Protein AF-D1PF11-F1 (afdb_monomer)

pLDDT: mean 84.19, std 14.22, range [31.55, 96.44]

Sequence (201 aa):
MVGILFDSIYTSEKYKVLTDMAFFLLYNFRGSFLYKILVSVAPLNTKVPAVDRGCTDFTTRLKIFLFSSNGTPTLIRIDLPHKGVPYIHYNVETFVSSGEENHRKIDCEIIDDKDIFTSLLEQVVNECPNLIQWKDSFAEDDKKVLKDMHIFLFLNELSLDYYQEQEDKKHLQLFSEFMGKTYTDIVDAITEGYFYLIGQK

Nearest PDB structures (foldseek):
  1wlg-assembly1_A  TM=3.353E-01  e=3.275E-01  Salmonella enterica subsp. enterica serovar Typhimurium
  3a69-assembly1_A-1  TM=3.243E-01  e=2.583E-01  Salmonella enterica subsp. enterica serovar Typhimurium
  4d7q-assembly1_A  TM=3.087E-01  e=3.476E-01  Legionella pneumophila subsp. pneumophila str. Philadelphia 1
  6jjt-assembly1_D  TM=6.023E-01  e=3.967E+00  Penicillium herquei

Radius of gyration: 19.87 Å; Cα contacts (8 Å, |Δi|>4): 272; chains: 1; bounding box: 47×32×62 Å

Organism: NCBI:txid537011

Solvent-accessible surface area (backbone atoms only — not comparable to full-atom values): 11590 Å² total; per-residue (Å²): 144,82,80,83,68,73,89,73,63,91,75,50,60,55,54,48,54,54,49,52,48,53,50,52,45,57,71,78,40,55,80,38,48,81,71,39,34,37,30,45,66,65,70,54,49,78,90,47,59,44,67,71,30,52,80,91,30,39,33,56,44,40,35,42,34,26,27,36,62,87,62,50,49,33,39,39,38,37,30,40,40,19,48,95,40,84,42,42,29,40,40,44,35,42,90,88,46,81,55,75,92,34,52,44,80,55,94,55,74,86,67,96,57,84,64,66,53,48,76,59,48,55,53,48,42,74,77,40,57,88,42,56,42,84,41,72,79,52,74,68,53,52,53,48,52,44,48,52,49,50,50,53,52,48,44,52,53,46,51,50,37,61,76,67,66,54,83,74,58,61,63,50,51,54,49,16,61,76,69,74,46,91,56,95,48,68,68,61,47,45,51,50,53,51,47,58,66,59,72,73,113

Structure (mmCIF, N/CA/C/O backbone):
data_AF-D1PF11-F1
#
_entry.id   AF-D1PF11-F1
#
loop_
_atom_site.group_PDB
_atom_site.id
_atom_site.type_symbol
_atom_site.label_atom_id
_atom_site.label_alt_id
_atom_site.label_comp_id
_atom_site.label_asym_id
_atom_site.label_entity_id
_atom_site.label_seq_id
_atom_site.pdbx_PDB_ins_code
_atom_site.Cartn_x
_atom_site.Cartn_y
_atom_site.Cartn_z
_atom_site.occupancy
_atom_site.B_iso_or_equiv
_atom_site.auth_seq_id
_atom_site.auth_comp_id
_atom_site.auth_asym_id
_atom_site.auth_atom_id
_atom_site.pdbx_PDB_model_num
ATOM 1 N N . MET A 1 1 ? -15.060 -8.813 -25.871 1.00 36.34 1 MET A N 1
ATOM 2 C CA . MET A 1 1 ? -13.928 -7.956 -26.285 1.00 36.34 1 MET A CA 1
ATOM 3 C C . MET A 1 1 ? -12.607 -8.580 -25.812 1.00 36.34 1 MET A C 1
ATOM 5 O O . MET A 1 1 ? -11.878 -7.976 -25.050 1.00 36.34 1 MET A O 1
ATOM 9 N N . VAL A 1 2 ? -12.339 -9.834 -26.206 1.00 35.25 2 VAL A N 1
ATOM 10 C CA . VAL A 1 2 ? -11.170 -10.632 -25.751 1.00 35.25 2 VAL A CA 1
ATOM 11 C C . VAL A 1 2 ? -10.343 -11.133 -26.953 1.00 35.25 2 VAL A C 1
ATOM 13 O O . VAL A 1 2 ? -9.278 -11.702 -26.788 1.00 35.25 2 VAL A O 1
ATOM 16 N N . GLY A 1 3 ? -10.798 -10.886 -28.188 1.00 31.55 3 GLY A N 1
ATOM 17 C CA . GLY A 1 3 ? -10.248 -11.518 -29.394 1.00 31.55 3 GLY A CA 1
ATOM 18 C C . GLY A 1 3 ? -9.395 -10.639 -30.312 1.00 31.55 3 GLY A C 1
ATOM 19 O O . GLY A 1 3 ? -9.007 -11.126 -31.359 1.00 31.55 3 GLY A O 1
ATOM 20 N N . ILE A 1 4 ? -9.118 -9.371 -29.978 1.00 36.75 4 ILE A N 1
ATOM 21 C CA . ILE A 1 4 ? -8.361 -8.459 -30.876 1.00 36.75 4 ILE A CA 1
ATOM 22 C C . ILE A 1 4 ? -6.927 -8.208 -30.385 1.00 36.75 4 ILE A C 1
ATOM 24 O O . ILE A 1 4 ? -6.107 -7.651 -31.103 1.00 36.75 4 ILE A O 1
ATOM 28 N N . LEU A 1 5 ? -6.576 -8.669 -29.185 1.00 37.69 5 LEU A N 1
ATOM 29 C CA . LEU A 1 5 ? -5.228 -8.465 -28.662 1.00 37.69 5 LEU A CA 1
ATOM 30 C C . LEU A 1 5 ? -4.221 -9.503 -29.172 1.00 37.69 5 LEU A C 1
ATOM 32 O O . LEU A 1 5 ? -3.051 -9.171 -29.198 1.00 37.69 5 LEU A O 1
ATOM 36 N N . PHE A 1 6 ? -4.634 -10.698 -29.618 1.00 39.06 6 PHE A N 1
ATOM 37 C CA . PHE A 1 6 ? -3.758 -11.881 -29.697 1.00 39.06 6 PHE A CA 1
ATOM 38 C C . PHE A 1 6 ? -2.797 -12.011 -30.893 1.00 39.06 6 PHE A C 1
ATOM 40 O O . PHE A 1 6 ? -1.908 -12.856 -30.828 1.00 39.06 6 PHE A O 1
ATOM 47 N N . ASP A 1 7 ? -2.861 -11.150 -31.912 1.00 37.34 7 ASP A N 1
ATOM 48 C CA . ASP A 1 7 ? -2.060 -11.344 -33.139 1.00 37.34 7 ASP A CA 1
ATOM 49 C C . ASP A 1 7 ? -0.731 -10.561 -33.195 1.00 37.34 7 ASP A C 1
ATOM 51 O O . ASP A 1 7 ? 0.023 -10.695 -34.158 1.00 37.34 7 ASP A O 1
ATOM 55 N N . SER A 1 8 ? -0.364 -9.806 -32.149 1.00 38.34 8 SER A N 1
ATOM 56 C CA . SER A 1 8 ? 0.970 -9.171 -32.044 1.00 38.34 8 SER A CA 1
ATOM 57 C C . SER A 1 8 ? 1.703 -9.440 -30.719 1.00 38.34 8 SER A C 1
ATOM 59 O O . SER A 1 8 ? 2.652 -8.734 -30.383 1.00 38.34 8 SER A O 1
ATOM 61 N N . ILE A 1 9 ? 1.250 -10.424 -29.932 1.00 44.44 9 ILE A N 1
ATOM 62 C CA . ILE A 1 9 ? 1.523 -10.506 -28.481 1.00 44.44 9 ILE A CA 1
ATOM 63 C C . ILE A 1 9 ? 2.915 -11.020 -28.087 1.00 44.44 9 ILE A C 1
ATOM 65 O O . ILE A 1 9 ? 3.348 -10.797 -26.960 1.00 44.44 9 ILE A O 1
ATOM 69 N N . TYR A 1 10 ? 3.676 -11.659 -28.970 1.00 44.03 10 TYR A N 1
ATOM 70 C CA . TYR A 1 10 ? 4.879 -12.377 -28.526 1.00 44.03 10 TYR A CA 1
ATOM 71 C C . TYR A 1 10 ? 6.186 -11.567 -28.447 1.00 44.03 10 TYR A C 1
ATOM 73 O O . TYR A 1 10 ? 7.215 -12.156 -28.129 1.00 44.03 10 TYR A O 1
ATOM 81 N N . THR A 1 11 ? 6.201 -10.253 -28.707 1.00 52.91 11 THR A N 1
ATOM 82 C CA . THR A 1 11 ? 7.479 -9.569 -29.017 1.00 52.91 11 THR A CA 1
ATOM 83 C C . THR A 1 11 ? 7.848 -8.328 -28.205 1.00 52.91 11 THR A C 1
ATOM 85 O O . THR A 1 11 ? 8.928 -7.793 -28.442 1.00 52.91 11 THR A O 1
ATOM 88 N N . SER A 1 12 ? 7.046 -7.856 -27.240 1.00 74.19 12 SER A N 1
ATOM 89 C CA . SER A 1 12 ? 7.485 -6.741 -26.379 1.00 74.19 12 SER A CA 1
ATOM 90 C C . SER A 1 12 ? 7.753 -7.204 -24.950 1.00 74.19 12 SER A C 1
ATOM 92 O O . SER A 1 12 ? 6.886 -7.766 -24.287 1.00 74.19 12 SER A O 1
ATOM 94 N N . GLU A 1 13 ? 8.954 -6.927 -24.451 1.00 78.62 13 GLU A N 1
ATOM 95 C CA . GLU A 1 13 ? 9.349 -7.199 -23.063 1.00 78.62 13 GLU A CA 1
ATOM 96 C C . GLU A 1 13 ? 8.413 -6.504 -22.053 1.00 78.62 13 GLU A C 1
ATOM 98 O O . GLU A 1 13 ? 8.129 -7.038 -20.982 1.00 78.62 13 GLU A O 1
ATOM 103 N N . LYS A 1 14 ? 7.802 -5.375 -22.446 1.00 78.19 14 LYS A N 1
ATOM 104 C CA . LYS A 1 14 ? 6.730 -4.715 -21.684 1.00 78.19 14 LYS A CA 1
ATOM 105 C C . LYS A 1 14 ? 5.538 -5.642 -21.435 1.00 78.19 14 LYS A C 1
ATOM 107 O O . LYS A 1 14 ? 5.010 -5.676 -20.329 1.00 78.19 14 LYS A O 1
ATOM 112 N N . TYR A 1 15 ? 5.125 -6.421 -22.437 1.00 78.81 15 TYR A N 1
ATOM 113 C CA . TYR A 1 15 ? 4.023 -7.372 -22.289 1.00 78.81 15 TYR A CA 1
ATOM 114 C C . TYR A 1 15 ? 4.366 -8.502 -21.311 1.00 78.81 15 TYR A C 1
ATOM 116 O O . TYR A 1 15 ? 3.506 -8.900 -20.526 1.00 78.81 15 TYR A O 1
ATOM 124 N N . LYS A 1 16 ? 5.618 -8.986 -21.304 1.00 83.31 16 LYS A N 1
ATOM 125 C CA . LYS A 1 16 ? 6.074 -9.981 -20.318 1.00 83.31 16 LYS A CA 1
ATOM 126 C C . LYS A 1 16 ? 5.978 -9.432 -18.898 1.00 83.31 16 LYS A C 1
ATOM 128 O O . LYS A 1 16 ? 5.414 -10.101 -18.039 1.00 83.31 16 LYS A O 1
ATOM 133 N N . VAL A 1 17 ? 6.429 -8.195 -18.680 1.00 84.00 17 VAL A N 1
ATOM 134 C CA . VAL A 1 17 ? 6.327 -7.517 -17.377 1.00 84.00 17 VAL A CA 1
ATOM 135 C C . VAL A 1 17 ? 4.872 -7.368 -16.930 1.00 84.00 17 VAL A C 1
ATOM 137 O O . VAL A 1 17 ? 4.540 -7.695 -15.792 1.00 84.00 17 VAL A O 1
ATOM 140 N N . LEU A 1 18 ? 3.983 -6.926 -17.824 1.00 81.75 18 LEU A N 1
ATOM 141 C CA . LEU A 1 18 ? 2.556 -6.788 -17.517 1.00 81.75 18 LEU A CA 1
ATOM 142 C C . LEU A 1 18 ? 1.893 -8.140 -17.218 1.00 81.75 18 LEU A C 1
ATOM 144 O O . LEU A 1 18 ? 1.090 -8.241 -16.292 1.00 81.75 18 LEU A O 1
ATOM 148 N N . THR A 1 19 ? 2.242 -9.178 -17.977 1.00 84.25 19 THR A N 1
ATOM 149 C CA . THR A 1 19 ? 1.696 -10.530 -17.812 1.00 84.25 19 THR A CA 1
ATOM 150 C C . THR A 1 19 ? 2.165 -11.164 -16.507 1.00 84.25 19 THR A C 1
ATOM 152 O O . THR A 1 19 ? 1.333 -11.677 -15.759 1.00 84.25 19 THR A O 1
ATOM 155 N N . ASP A 1 20 ? 3.464 -11.095 -16.194 1.00 88.56 20 ASP A N 1
ATOM 156 C CA . ASP A 1 20 ? 3.990 -11.601 -14.921 1.00 88.56 20 ASP A CA 1
ATOM 157 C C . ASP A 1 20 ? 3.342 -10.862 -13.747 1.00 88.56 20 ASP A C 1
ATOM 159 O O . ASP A 1 20 ? 2.875 -11.506 -12.813 1.00 88.56 20 ASP A O 1
ATOM 163 N N . MET A 1 21 ? 3.161 -9.538 -13.855 1.00 85.19 21 MET A N 1
ATOM 164 C CA . MET A 1 21 ? 2.492 -8.750 -12.818 1.00 85.19 21 MET A CA 1
ATOM 165 C C . MET A 1 21 ? 1.039 -9.173 -12.622 1.00 85.19 21 MET A C 1
ATOM 167 O O . MET A 1 21 ? 0.600 -9.353 -11.486 1.00 85.19 21 MET A O 1
ATOM 171 N N . ALA A 1 22 ? 0.290 -9.353 -13.711 1.00 84.69 22 ALA A N 1
ATOM 172 C CA . ALA A 1 22 ? -1.090 -9.810 -13.638 1.00 84.69 22 ALA A CA 1
ATOM 173 C C . ALA A 1 22 ? -1.181 -11.182 -12.954 1.00 84.69 22 ALA A C 1
ATOM 175 O O . ALA A 1 22 ? -1.974 -11.351 -12.029 1.00 84.69 22 ALA A O 1
ATOM 176 N N . PHE A 1 23 ? -0.337 -12.145 -13.339 1.00 88.00 23 PHE A N 1
ATOM 177 C CA . PHE A 1 23 ? -0.308 -13.464 -12.701 1.00 88.00 23 PHE A CA 1
ATOM 178 C C . PHE A 1 23 ? 0.158 -13.409 -11.249 1.00 88.00 23 PHE A C 1
ATOM 180 O O . PHE A 1 23 ? -0.421 -14.086 -10.403 1.00 88.00 23 PHE A O 1
ATOM 187 N N . PHE A 1 24 ? 1.162 -12.595 -10.937 1.00 87.94 24 PHE A N 1
ATOM 188 C CA . PHE A 1 24 ? 1.656 -12.403 -9.581 1.00 87.94 24 PHE A CA 1
ATOM 189 C C . PHE A 1 24 ? 0.554 -11.873 -8.658 1.00 87.94 24 PHE A C 1
ATOM 191 O O . PHE A 1 24 ? 0.315 -12.455 -7.596 1.00 87.94 24 PHE A O 1
ATOM 198 N N . LEU A 1 25 ? -0.157 -10.825 -9.083 1.00 87.81 25 LEU A N 1
ATOM 199 C CA . LEU A 1 25 ? -1.271 -10.245 -8.333 1.00 87.81 25 LEU A CA 1
ATOM 200 C C . LEU A 1 25 ? -2.441 -11.230 -8.209 1.00 87.81 25 LEU A C 1
ATOM 202 O O . LEU A 1 25 ? -2.983 -11.404 -7.120 1.00 87.81 25 LEU A O 1
ATOM 206 N N . LEU A 1 26 ? -2.801 -11.927 -9.290 1.00 88.62 26 LEU A N 1
ATOM 207 C CA . LEU A 1 26 ? -3.885 -12.914 -9.277 1.00 88.62 26 LEU A CA 1
ATOM 208 C C . LEU A 1 26 ? -3.568 -14.152 -8.433 1.00 88.62 26 LEU A C 1
ATOM 210 O O . LEU A 1 26 ? -4.483 -14.736 -7.862 1.00 88.62 26 LEU A O 1
ATOM 214 N N . TYR A 1 27 ? -2.312 -14.585 -8.361 1.00 89.50 27 TYR A N 1
ATOM 215 C CA . TYR A 1 27 ? -1.938 -15.775 -7.599 1.00 89.50 27 TYR A CA 1
ATOM 216 C C . TYR A 1 27 ? -1.795 -15.471 -6.104 1.00 89.50 27 TYR A C 1
ATOM 218 O O . TYR A 1 27 ? -2.294 -16.228 -5.276 1.00 89.50 27 TYR A O 1
ATOM 226 N N . ASN A 1 28 ? -1.154 -14.350 -5.756 1.00 87.44 28 ASN A N 1
ATOM 227 C CA . ASN A 1 28 ? -0.793 -14.045 -4.367 1.00 87.44 28 ASN A CA 1
ATOM 228 C C . ASN A 1 28 ? -1.793 -13.123 -3.659 1.00 87.44 28 ASN A C 1
ATOM 230 O O . ASN A 1 28 ? -1.929 -13.184 -2.441 1.00 87.44 28 ASN A O 1
ATOM 234 N N . PHE A 1 29 ? -2.513 -12.283 -4.406 1.00 89.25 29 PHE A N 1
ATOM 235 C CA . PHE A 1 29 ? -3.359 -11.216 -3.857 1.00 89.25 29 PHE A CA 1
ATOM 236 C C . PHE A 1 29 ? -4.806 -11.295 -4.356 1.00 89.25 29 PHE A C 1
ATOM 238 O O . PHE A 1 29 ? -5.558 -10.316 -4.344 1.00 89.25 29 PHE A O 1
ATOM 245 N N . ARG A 1 30 ? -5.254 -12.485 -4.769 1.00 88.56 30 ARG A N 1
ATOM 246 C CA . ARG A 1 30 ? -6.671 -12.714 -5.067 1.00 88.56 30 ARG A CA 1
ATOM 247 C C . ARG A 1 30 ? -7.522 -12.466 -3.824 1.00 88.56 30 ARG A C 1
ATOM 249 O O . ARG A 1 30 ? -7.235 -12.986 -2.752 1.00 88.56 30 ARG A O 1
ATOM 256 N N . GLY A 1 31 ? -8.604 -11.709 -3.996 1.00 88.25 31 GLY A N 1
ATOM 257 C CA . GLY A 1 31 ? -9.511 -11.357 -2.900 1.00 88.25 31 GLY A CA 1
ATOM 258 C C . GLY A 1 31 ? -8.977 -10.254 -1.984 1.00 88.25 31 GLY A C 1
ATOM 259 O O . GLY A 1 31 ? -9.564 -10.008 -0.939 1.0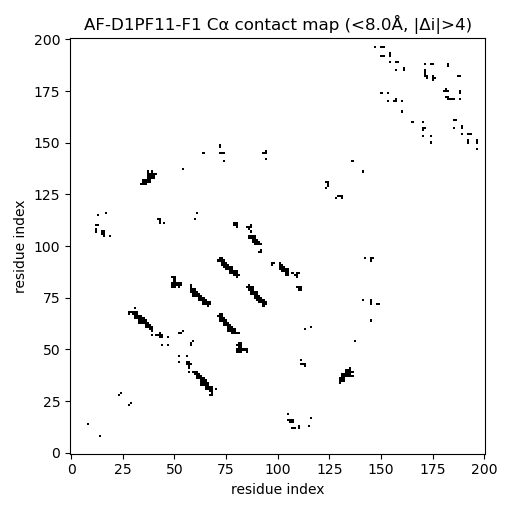0 88.25 31 GLY A O 1
ATOM 260 N N . SER A 1 32 ? -7.877 -9.599 -2.360 1.00 91.88 32 SER A N 1
ATOM 261 C CA . SER A 1 32 ? -7.389 -8.401 -1.677 1.00 91.88 32 SER A CA 1
ATOM 262 C C . SER A 1 32 ? -8.246 -7.174 -1.989 1.00 91.88 32 SER A C 1
ATOM 264 O O . SER A 1 32 ? -8.837 -7.075 -3.066 1.00 91.88 32 SER A O 1
ATOM 266 N N . PHE A 1 33 ? -8.272 -6.215 -1.064 1.00 90.94 33 PHE A N 1
ATOM 267 C CA . PHE A 1 33 ? -8.924 -4.922 -1.256 1.00 90.94 33 PHE A CA 1
ATOM 268 C C . PHE A 1 33 ? -7.886 -3.849 -1.571 1.00 90.94 33 PHE A C 1
ATOM 270 O O . PHE A 1 33 ? -6.974 -3.600 -0.783 1.00 90.94 33 PHE A O 1
ATOM 277 N N . LEU A 1 34 ? -8.022 -3.200 -2.725 1.00 90.69 34 LEU A N 1
ATOM 278 C CA . LEU A 1 34 ? -7.094 -2.166 -3.160 1.00 90.69 34 LEU A CA 1
ATOM 279 C C . LEU A 1 34 ? -7.337 -0.872 -2.371 1.00 90.69 34 LEU A C 1
ATOM 281 O O . LEU A 1 34 ? -8.433 -0.322 -2.396 1.00 90.69 34 LEU A O 1
ATOM 285 N N . TYR A 1 35 ? -6.307 -0.387 -1.679 1.00 90.81 35 TYR A N 1
ATOM 286 C CA . TYR A 1 35 ? -6.378 0.839 -0.884 1.00 90.81 35 TYR A CA 1
ATOM 287 C C . TYR A 1 35 ? -5.917 2.051 -1.691 1.00 90.81 35 TYR A C 1
ATOM 289 O O . TYR A 1 35 ? -6.566 3.097 -1.685 1.00 90.81 35 TYR A O 1
ATOM 297 N N . LYS A 1 36 ? -4.776 1.926 -2.380 1.00 90.81 36 LYS A N 1
ATOM 298 C CA . LYS A 1 36 ? -4.147 3.045 -3.083 1.00 90.81 36 LYS A CA 1
ATOM 299 C C . LYS A 1 36 ? -3.120 2.581 -4.102 1.00 90.81 36 LYS A C 1
ATOM 301 O O . LYS A 1 36 ? -2.378 1.642 -3.842 1.00 90.81 36 LYS A O 1
ATOM 306 N N . ILE A 1 37 ? -3.000 3.301 -5.209 1.00 90.81 37 ILE A N 1
ATOM 307 C CA . ILE A 1 37 ? -1.899 3.146 -6.159 1.00 90.81 37 ILE A CA 1
ATOM 308 C C . ILE A 1 37 ? -1.125 4.462 -6.234 1.00 90.81 37 ILE A C 1
ATOM 310 O O . ILE A 1 37 ? -1.721 5.522 -6.425 1.00 90.81 37 ILE A O 1
ATOM 314 N N . LEU A 1 38 ? 0.200 4.403 -6.087 1.00 91.06 38 LEU A N 1
ATOM 315 C CA . LEU A 1 38 ? 1.091 5.536 -6.337 1.00 91.06 38 LEU A CA 1
ATOM 316 C C . LEU A 1 38 ? 1.957 5.256 -7.558 1.00 91.06 38 LEU A C 1
ATOM 318 O O . LEU A 1 38 ? 2.555 4.185 -7.672 1.00 91.06 38 LEU A O 1
ATOM 322 N N . VAL A 1 39 ? 2.059 6.247 -8.434 1.00 88.75 39 VAL A N 1
ATOM 323 C CA . VAL A 1 39 ? 2.912 6.198 -9.619 1.00 88.75 39 VAL A CA 1
ATOM 324 C C . VAL A 1 39 ? 3.926 7.326 -9.528 1.00 88.75 39 VAL A C 1
ATOM 326 O O . VAL A 1 39 ? 3.536 8.487 -9.377 1.00 88.75 39 VAL A O 1
ATOM 329 N N . SER A 1 40 ? 5.214 6.989 -9.630 1.00 88.88 40 SER A N 1
ATOM 330 C CA . SER A 1 40 ? 6.277 7.999 -9.640 1.00 88.88 40 SER A CA 1
ATOM 331 C C . SER A 1 40 ? 6.173 8.862 -10.897 1.00 88.88 40 SER A C 1
ATOM 333 O O . SER A 1 40 ? 6.039 8.355 -12.013 1.00 88.88 40 SER A O 1
ATOM 335 N N . VAL A 1 41 ? 6.248 10.178 -10.704 1.00 87.00 41 VAL A N 1
ATOM 336 C CA . VAL A 1 41 ? 6.159 11.182 -11.773 1.00 87.00 41 VAL A CA 1
ATOM 337 C C . VAL A 1 41 ? 7.534 11.647 -12.223 1.00 87.00 41 VAL A C 1
ATOM 339 O O . VAL A 1 41 ? 7.712 11.999 -13.391 1.00 87.00 41 VAL A O 1
ATOM 342 N N . ALA A 1 42 ? 8.523 11.611 -11.331 1.00 87.50 42 ALA A N 1
ATOM 343 C CA . ALA A 1 42 ? 9.887 11.926 -11.695 1.00 87.50 42 ALA A CA 1
ATOM 344 C C . ALA A 1 42 ? 10.430 10.909 -12.717 1.00 87.50 42 ALA A C 1
ATOM 346 O O . ALA A 1 42 ? 10.140 9.705 -12.640 1.00 87.50 42 ALA A O 1
ATOM 347 N N . PRO A 1 43 ? 11.207 11.373 -13.709 1.00 85.69 43 PRO A N 1
ATOM 348 C CA . PRO A 1 43 ? 11.816 10.488 -14.687 1.00 85.69 43 PRO A CA 1
ATOM 349 C C . PRO A 1 43 ? 12.923 9.648 -14.041 1.00 85.69 43 PRO A C 1
ATOM 351 O O . PRO A 1 43 ? 13.661 10.132 -13.185 1.00 85.69 43 PRO A O 1
ATOM 354 N N . LEU A 1 44 ? 13.081 8.412 -14.521 1.00 87.75 44 LEU A N 1
ATOM 355 C CA . LEU A 1 44 ? 14.247 7.585 -14.213 1.00 87.75 44 LEU A CA 1
ATOM 356 C C . LEU A 1 44 ? 15.532 8.344 -14.577 1.00 87.75 44 LEU A C 1
ATOM 358 O O . LEU A 1 44 ? 15.661 8.853 -15.697 1.00 87.75 44 LEU A O 1
ATOM 362 N N . ASN A 1 45 ? 16.502 8.388 -13.664 1.00 88.06 45 ASN A N 1
ATOM 363 C CA . ASN A 1 45 ? 17.793 9.010 -13.941 1.00 88.06 45 ASN A CA 1
ATOM 364 C C . ASN A 1 45 ? 18.681 8.094 -14.803 1.00 88.06 45 ASN A C 1
ATOM 366 O O . ASN A 1 45 ? 19.532 7.353 -14.312 1.00 88.06 45 ASN A O 1
ATOM 370 N N . THR A 1 46 ? 18.505 8.165 -16.121 1.00 85.25 46 THR A N 1
ATOM 371 C CA . THR A 1 46 ? 19.251 7.345 -17.093 1.00 85.25 46 THR A CA 1
ATOM 372 C C . THR A 1 46 ? 20.709 7.767 -17.277 1.00 85.25 46 THR A C 1
ATOM 374 O O . THR A 1 46 ? 21.467 7.057 -17.934 1.00 85.25 46 THR A O 1
ATOM 377 N 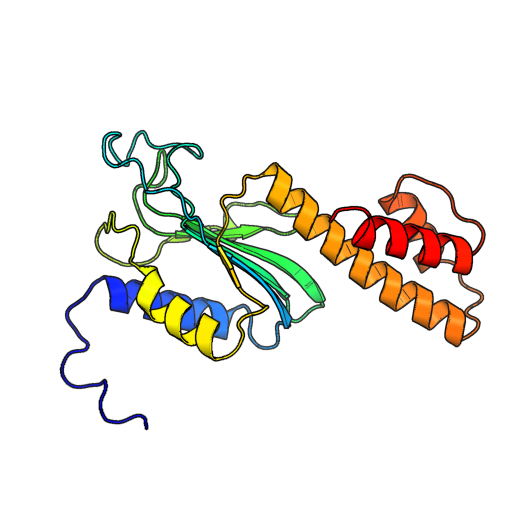N . LYS A 1 47 ? 21.133 8.893 -16.683 1.00 88.62 47 LYS A N 1
ATOM 378 C CA . LYS A 1 47 ? 22.546 9.310 -16.671 1.00 88.62 47 LYS A CA 1
ATOM 379 C C . LYS A 1 47 ? 23.390 8.455 -15.728 1.00 88.62 47 LYS A C 1
ATOM 381 O O . LYS A 1 47 ? 24.600 8.376 -15.912 1.00 88.62 47 LYS A O 1
ATOM 386 N N . VAL A 1 48 ? 22.760 7.840 -14.727 1.00 88.81 48 VAL A N 1
ATOM 387 C CA . VAL A 1 48 ? 23.407 6.906 -13.805 1.00 88.81 48 VAL A CA 1
ATOM 388 C C . VAL A 1 48 ? 23.228 5.489 -14.364 1.00 88.81 48 VAL A C 1
ATOM 390 O O . VAL A 1 48 ? 22.092 5.102 -14.679 1.00 88.81 48 VAL A O 1
ATOM 393 N N . PRO A 1 49 ? 24.312 4.706 -14.519 1.00 87.69 49 PRO A N 1
ATOM 394 C CA . PRO A 1 49 ? 24.214 3.303 -14.907 1.00 87.69 49 PRO A CA 1
ATOM 395 C C . PRO A 1 49 ? 23.308 2.537 -13.944 1.00 87.69 49 PRO A C 1
ATOM 397 O O . PRO A 1 49 ? 23.368 2.763 -12.739 1.00 87.69 49 PRO A O 1
ATOM 400 N N . ALA A 1 50 ? 22.497 1.604 -14.448 1.00 86.19 50 ALA A N 1
ATOM 401 C CA . ALA A 1 50 ? 21.545 0.848 -13.627 1.00 86.19 50 ALA A CA 1
AT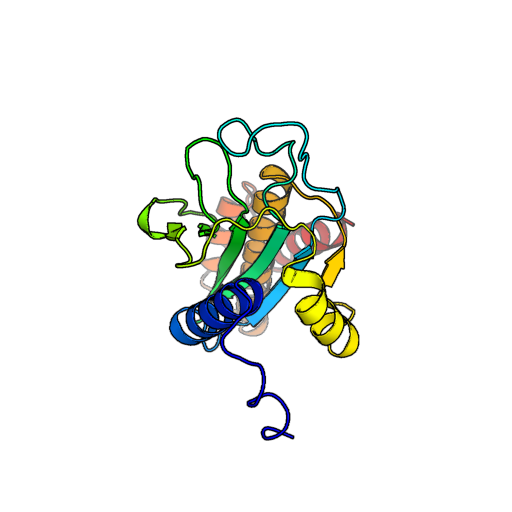OM 402 C C . ALA A 1 50 ? 22.185 0.240 -12.364 1.00 86.19 50 ALA A C 1
ATOM 404 O O . ALA A 1 50 ? 21.623 0.331 -11.280 1.00 86.19 50 ALA A O 1
ATOM 405 N N . VAL A 1 51 ? 23.405 -0.290 -12.478 1.00 87.94 51 VAL A N 1
ATOM 406 C CA . VAL A 1 51 ? 24.153 -0.903 -11.365 1.00 87.94 51 VAL A CA 1
ATOM 407 C C . VAL A 1 51 ? 24.549 0.066 -10.242 1.00 87.94 51 VAL A C 1
ATOM 409 O O . VAL A 1 51 ? 24.919 -0.392 -9.164 1.00 87.94 51 VAL A O 1
ATOM 412 N N . ASP A 1 52 ? 24.438 1.376 -10.467 1.00 91.00 52 ASP A N 1
ATOM 413 C CA . ASP A 1 52 ? 24.786 2.427 -9.506 1.00 91.00 52 ASP A CA 1
ATOM 414 C C . ASP A 1 52 ? 23.571 3.235 -9.030 1.00 91.00 52 ASP A C 1
ATOM 416 O O . ASP A 1 52 ? 23.702 4.034 -8.100 1.00 91.00 52 ASP A O 1
ATOM 420 N N . ARG A 1 53 ? 22.386 3.026 -9.625 1.00 91.44 53 ARG A N 1
ATOM 421 C CA . ARG A 1 53 ? 21.166 3.758 -9.257 1.00 91.44 53 ARG A CA 1
ATOM 422 C C . ARG A 1 53 ? 20.722 3.422 -7.836 1.00 91.44 53 ARG A C 1
ATOM 424 O O . ARG A 1 53 ? 20.687 2.253 -7.445 1.00 91.44 53 ARG A O 1
ATOM 431 N N . GLY A 1 54 ? 20.343 4.453 -7.092 1.00 86.94 54 GLY A N 1
ATOM 432 C CA . GLY A 1 54 ? 19.717 4.368 -5.778 1.00 86.94 54 GLY A CA 1
ATOM 433 C C . GLY A 1 54 ? 18.256 4.818 -5.793 1.00 86.94 54 GLY A C 1
ATOM 434 O O . GLY A 1 54 ? 17.660 5.080 -6.836 1.00 86.94 54 GLY A O 1
ATOM 435 N N . CYS A 1 55 ? 17.667 4.952 -4.604 1.00 80.94 55 CYS A N 1
ATOM 436 C CA . CYS A 1 55 ? 16.266 5.357 -4.451 1.00 80.94 55 CYS A CA 1
ATOM 437 C C . CYS A 1 55 ? 15.969 6.762 -5.010 1.00 80.94 55 CYS A C 1
ATOM 439 O O . CYS A 1 55 ? 14.875 7.006 -5.514 1.00 80.94 55 CYS A O 1
ATOM 441 N N . THR A 1 56 ? 16.943 7.676 -4.977 1.00 88.06 56 THR A N 1
ATOM 442 C CA . THR A 1 56 ? 16.818 9.041 -5.517 1.00 88.06 56 THR A CA 1
ATOM 443 C C . THR A 1 56 ? 16.878 9.103 -7.042 1.00 88.06 56 THR A C 1
ATOM 445 O O . THR A 1 56 ? 16.652 10.165 -7.611 1.00 88.06 56 THR A O 1
ATOM 448 N N . ASP A 1 57 ? 17.169 7.984 -7.709 1.00 90.12 57 ASP A N 1
ATOM 449 C CA . ASP A 1 57 ? 17.164 7.873 -9.170 1.00 90.12 57 ASP A CA 1
ATOM 450 C C . ASP A 1 57 ? 15.798 7.434 -9.727 1.00 90.12 57 ASP A C 1
ATOM 452 O O . ASP A 1 57 ? 15.674 7.203 -10.931 1.00 90.12 57 ASP A O 1
ATOM 456 N N . PHE A 1 58 ? 14.773 7.354 -8.865 1.00 87.94 58 PHE A N 1
ATOM 457 C CA . PHE A 1 58 ? 13.374 7.057 -9.207 1.00 87.94 58 PHE A CA 1
ATOM 458 C C . PHE A 1 58 ? 13.177 5.694 -9.880 1.00 87.94 58 PHE A C 1
ATOM 460 O O . PHE A 1 58 ? 12.432 5.548 -10.858 1.00 87.94 58 PHE A O 1
ATOM 467 N N . THR A 1 59 ? 13.861 4.688 -9.330 1.00 90.44 59 THR A N 1
ATOM 468 C CA . THR A 1 59 ? 13.821 3.292 -9.783 1.00 90.44 59 THR A CA 1
ATOM 469 C C . THR A 1 59 ? 12.486 2.621 -9.458 1.00 90.44 59 THR A C 1
ATOM 471 O O . THR A 1 59 ? 11.985 1.860 -10.281 1.00 90.44 59 THR A O 1
ATOM 474 N N . THR A 1 60 ? 11.851 2.949 -8.328 1.00 91.44 60 THR A N 1
ATOM 475 C CA . THR A 1 60 ? 10.475 2.526 -8.028 1.00 91.44 60 THR A CA 1
ATOM 476 C C . THR A 1 60 ? 9.480 3.280 -8.897 1.00 91.44 60 THR A C 1
ATOM 478 O O . THR A 1 60 ? 9.346 4.500 -8.785 1.00 91.44 60 THR A O 1
ATOM 481 N N . ARG A 1 61 ? 8.741 2.565 -9.749 1.00 87.56 61 ARG A N 1
ATOM 482 C CA . ARG A 1 61 ? 7.791 3.192 -10.689 1.00 87.56 61 ARG A CA 1
ATOM 483 C C . ARG A 1 61 ? 6.351 3.117 -10.227 1.00 87.56 61 ARG A C 1
ATOM 485 O O . ARG A 1 61 ? 5.589 4.052 -10.462 1.00 87.56 61 ARG A O 1
ATOM 492 N N . LEU A 1 62 ? 5.995 2.018 -9.576 1.00 89.50 62 LEU A N 1
ATOM 493 C CA . LEU A 1 62 ? 4.630 1.719 -9.178 1.00 89.50 62 LEU A CA 1
ATOM 494 C C . LEU A 1 62 ? 4.626 1.163 -7.757 1.00 89.50 62 LEU A C 1
ATOM 496 O O . LEU A 1 62 ? 5.421 0.286 -7.422 1.00 89.50 62 LEU A O 1
ATOM 500 N N . LYS A 1 63 ? 3.719 1.682 -6.933 1.00 93.38 63 LYS A N 1
ATOM 501 C CA . LYS A 1 63 ? 3.436 1.188 -5.588 1.00 93.38 63 LYS A CA 1
ATOM 502 C C . LYS A 1 63 ? 1.953 0.883 -5.475 1.00 93.38 63 LYS A C 1
ATOM 504 O O . LYS A 1 63 ? 1.122 1.732 -5.793 1.00 93.38 63 LYS A O 1
ATOM 509 N N . ILE A 1 64 ? 1.625 -0.309 -5.006 1.00 92.94 64 ILE A N 1
ATOM 510 C CA . ILE A 1 64 ? 0.256 -0.782 -4.826 1.00 92.94 64 ILE A CA 1
ATOM 511 C C . ILE A 1 64 ? 0.076 -1.082 -3.342 1.00 92.94 64 ILE A C 1
ATOM 513 O O . ILE A 1 64 ? 0.687 -2.004 -2.812 1.00 92.94 64 ILE A O 1
ATOM 517 N N . PHE A 1 65 ? -0.759 -0.294 -2.678 1.00 94.44 65 PHE A N 1
ATOM 518 C CA . PHE A 1 65 ? -1.161 -0.505 -1.296 1.00 94.44 65 PHE A CA 1
ATOM 519 C C . PHE A 1 65 ? -2.508 -1.212 -1.283 1.00 94.44 65 PHE A C 1
ATOM 521 O O . PHE A 1 65 ? -3.478 -0.724 -1.868 1.00 94.44 65 PHE A O 1
ATOM 528 N N . LEU A 1 66 ? -2.582 -2.349 -0.607 1.00 94.62 66 LEU A N 1
ATOM 529 C CA . LEU A 1 66 ? -3.786 -3.166 -0.513 1.00 94.62 66 LEU A CA 1
ATOM 530 C C . LEU A 1 66 ? -3.889 -3.835 0.854 1.00 94.62 66 LEU A C 1
ATOM 532 O O . LEU A 1 66 ? -2.892 -4.026 1.547 1.00 94.62 66 LEU A O 1
ATOM 536 N N . PHE A 1 67 ? -5.097 -4.217 1.238 1.00 93.75 67 PHE A N 1
ATOM 537 C CA . PHE A 1 67 ? -5.297 -5.204 2.290 1.00 93.75 67 PHE A CA 1
ATOM 538 C C . PHE A 1 67 ? -5.271 -6.572 1.625 1.00 93.75 67 PHE A C 1
ATOM 540 O O . PHE A 1 67 ? -6.078 -6.834 0.731 1.00 93.75 67 PHE A O 1
ATOM 547 N N . SER A 1 68 ? -4.322 -7.417 2.024 1.00 91.19 68 SER A N 1
ATOM 548 C CA . SER A 1 68 ? -4.226 -8.789 1.520 1.00 91.19 68 SER A CA 1
ATOM 549 C C . SER A 1 68 ? -5.474 -9.600 1.900 1.00 91.19 68 SER A C 1
ATOM 551 O O . SER A 1 68 ? -6.327 -9.135 2.655 1.00 91.19 68 SER A O 1
ATOM 553 N N . SER A 1 69 ? -5.622 -10.820 1.380 1.00 87.56 69 SER A N 1
ATOM 554 C CA . SER A 1 69 ? -6.832 -11.633 1.595 1.00 87.56 69 SER A CA 1
ATOM 555 C C . SER A 1 69 ? -7.129 -11.954 3.066 1.00 87.56 69 SER A C 1
ATOM 557 O O . SER A 1 69 ? -8.276 -12.220 3.411 1.00 87.56 69 SER A O 1
ATOM 559 N N . ASN A 1 70 ? -6.119 -11.904 3.939 1.00 88.38 70 ASN A N 1
ATOM 560 C CA . ASN A 1 70 ? -6.272 -12.057 5.388 1.00 88.38 70 ASN A CA 1
ATOM 561 C C . ASN A 1 70 ? -6.453 -10.716 6.133 1.00 88.38 70 ASN A C 1
ATOM 563 O O . ASN A 1 70 ? -6.394 -10.688 7.357 1.00 88.38 70 ASN A O 1
ATOM 567 N N . GLY A 1 71 ? -6.623 -9.608 5.408 1.00 88.25 71 GLY A N 1
ATOM 568 C CA . GLY A 1 71 ? -6.777 -8.263 5.957 1.00 88.25 71 GLY A CA 1
ATOM 569 C C . GLY A 1 71 ? -5.466 -7.529 6.255 1.00 88.25 71 GLY A C 1
ATOM 570 O O . GLY A 1 71 ? -5.518 -6.367 6.641 1.00 88.25 71 GLY A O 1
ATOM 571 N N . THR A 1 72 ? -4.289 -8.137 6.055 1.00 91.69 72 THR A N 1
ATOM 572 C CA . THR A 1 72 ? -3.006 -7.488 6.391 1.00 91.69 72 THR A CA 1
ATOM 573 C C . THR A 1 72 ? -2.686 -6.345 5.420 1.00 91.69 72 THR A C 1
ATOM 575 O O . THR A 1 72 ? -2.603 -6.598 4.207 1.00 91.69 72 THR A O 1
ATOM 578 N N . PRO A 1 73 ? -2.430 -5.114 5.906 1.00 94.81 73 PRO A N 1
ATOM 579 C CA . PRO A 1 73 ? -1.941 -4.016 5.079 1.00 94.81 73 PRO A CA 1
ATOM 580 C C . PRO A 1 73 ? -0.602 -4.354 4.427 1.00 94.81 73 PRO A C 1
ATOM 582 O O . PRO A 1 73 ? 0.368 -4.703 5.101 1.00 94.81 73 PRO A O 1
ATOM 585 N N . THR A 1 74 ? -0.565 -4.248 3.105 1.00 94.19 74 THR A N 1
ATOM 586 C CA . THR A 1 74 ? 0.552 -4.691 2.274 1.00 94.19 74 THR A CA 1
ATOM 587 C C . THR A 1 74 ? 0.873 -3.640 1.220 1.00 94.19 74 THR A C 1
ATOM 589 O O . THR A 1 74 ? -0.024 -3.079 0.589 1.00 94.19 74 THR A O 1
ATOM 592 N N . LEU A 1 75 ? 2.163 -3.400 1.013 1.00 95.06 75 LEU A N 1
ATOM 593 C CA . LEU A 1 75 ? 2.727 -2.615 -0.074 1.00 95.06 75 LEU A CA 1
ATOM 594 C C . LEU A 1 75 ? 3.405 -3.560 -1.064 1.00 95.06 75 LEU A C 1
ATOM 596 O O . LEU A 1 75 ? 4.245 -4.366 -0.682 1.00 95.06 75 LEU A O 1
ATOM 600 N N . ILE A 1 76 ? 3.085 -3.417 -2.342 1.00 93.56 76 ILE A N 1
ATOM 601 C CA . ILE A 1 76 ? 3.820 -4.027 -3.445 1.00 93.56 76 ILE A CA 1
ATOM 602 C C . ILE A 1 76 ? 4.504 -2.899 -4.210 1.00 93.56 76 ILE A C 1
ATOM 604 O O . ILE A 1 76 ? 3.825 -2.031 -4.760 1.00 93.56 76 ILE A O 1
ATOM 608 N N . ARG A 1 77 ? 5.835 -2.899 -4.257 1.00 92.81 77 ARG A N 1
ATOM 609 C CA . ARG A 1 77 ? 6.613 -2.010 -5.125 1.00 92.81 77 ARG A CA 1
ATOM 610 C C . ARG A 1 77 ? 7.073 -2.750 -6.362 1.00 92.81 77 ARG A C 1
ATOM 612 O O . ARG A 1 77 ? 7.380 -3.939 -6.299 1.00 92.81 77 ARG A O 1
ATOM 619 N N . ILE A 1 78 ? 7.155 -2.018 -7.463 1.00 90.62 78 ILE A N 1
ATOM 620 C CA . ILE A 1 78 ? 7.764 -2.494 -8.695 1.00 90.62 78 ILE A CA 1
ATOM 621 C C . ILE A 1 78 ? 8.927 -1.578 -9.027 1.00 90.62 78 ILE A C 1
ATOM 623 O O . ILE A 1 78 ? 8.749 -0.384 -9.309 1.00 90.62 78 ILE A O 1
ATOM 627 N N . ASP A 1 79 ? 10.107 -2.177 -8.986 1.00 90.75 79 ASP A N 1
ATOM 628 C CA . ASP A 1 79 ? 11.378 -1.483 -9.039 1.00 90.75 79 ASP A CA 1
ATOM 629 C C . ASP A 1 79 ? 12.099 -1.845 -10.341 1.00 90.75 79 ASP A C 1
ATOM 631 O O . ASP A 1 79 ? 12.219 -3.014 -10.717 1.00 90.75 79 ASP A O 1
ATOM 635 N N . LEU A 1 80 ? 12.552 -0.814 -11.056 1.00 91.19 80 LEU A N 1
ATOM 636 C CA . LEU A 1 80 ? 13.447 -0.940 -12.203 1.00 91.19 80 LEU A CA 1
ATOM 637 C C . LEU A 1 80 ? 14.859 -1.347 -11.749 1.00 91.19 80 LEU A C 1
ATOM 639 O O . LEU A 1 80 ? 15.190 -1.192 -10.570 1.00 91.19 80 LEU A O 1
ATOM 643 N N . PRO A 1 81 ? 15.714 -1.819 -12.677 1.00 90.81 81 PRO A N 1
ATOM 644 C CA . PRO A 1 81 ? 17.083 -2.210 -12.368 1.00 90.81 81 PRO A CA 1
ATOM 645 C C . PRO A 1 81 ? 17.847 -1.121 -11.604 1.00 90.81 81 PRO A C 1
ATOM 647 O O . PRO A 1 81 ? 17.877 0.047 -12.012 1.00 90.81 81 PRO A O 1
ATOM 650 N N . HIS A 1 82 ? 18.478 -1.521 -10.500 1.00 91.19 82 HIS A N 1
ATOM 651 C CA . HIS A 1 82 ? 19.211 -0.628 -9.608 1.00 91.19 82 HIS A CA 1
ATOM 652 C C . HIS A 1 82 ? 20.412 -1.322 -8.949 1.00 91.19 82 HIS A C 1
ATOM 654 O O . HIS A 1 82 ? 20.672 -2.512 -9.161 1.00 91.19 82 HIS A O 1
ATOM 660 N N . LYS A 1 83 ? 21.160 -0.589 -8.116 1.00 92.00 83 LYS A N 1
ATOM 661 C CA . LYS A 1 83 ? 22.332 -1.119 -7.413 1.00 92.00 83 LYS A CA 1
ATOM 662 C C . LYS A 1 83 ? 22.000 -2.377 -6.612 1.00 92.00 83 LYS A C 1
ATOM 664 O O . LYS A 1 83 ? 21.094 -2.366 -5.784 1.00 92.00 83 LYS A O 1
ATOM 669 N N . GLY A 1 84 ? 22.748 -3.451 -6.869 1.00 88.50 84 GLY A N 1
ATOM 670 C CA . GLY A 1 84 ? 22.551 -4.769 -6.253 1.00 88.50 84 GLY A CA 1
ATOM 671 C C . GLY A 1 84 ? 21.451 -5.629 -6.888 1.00 88.50 84 GLY A C 1
ATOM 672 O O . GLY A 1 84 ? 21.437 -6.832 -6.645 1.00 88.50 84 GLY A O 1
ATOM 673 N N . VAL A 1 85 ? 20.581 -5.061 -7.735 1.00 90.25 85 VAL A N 1
ATOM 674 C CA . VAL A 1 85 ? 19.450 -5.768 -8.361 1.00 90.25 85 VAL A CA 1
ATOM 675 C C . VAL A 1 85 ? 19.323 -5.370 -9.844 1.00 90.25 85 VAL A C 1
ATOM 677 O O . VAL A 1 85 ? 18.570 -4.460 -10.192 1.00 90.25 85 VAL A O 1
ATOM 680 N N . PRO A 1 86 ? 20.065 -6.026 -10.759 1.00 88.00 86 PRO A N 1
ATOM 681 C CA . PRO A 1 86 ? 20.169 -5.621 -12.165 1.00 88.00 86 PRO A CA 1
ATOM 682 C C . PRO A 1 86 ? 18.998 -6.125 -13.034 1.00 88.00 86 PRO A C 1
ATOM 684 O O . PRO A 1 86 ? 19.198 -6.562 -14.165 1.00 88.00 86 PRO A O 1
ATOM 687 N N . TYR A 1 87 ? 17.775 -6.127 -12.503 1.00 89.25 87 TYR A N 1
ATOM 688 C CA . TYR A 1 87 ? 16.569 -6.599 -13.187 1.00 89.25 87 TYR A CA 1
ATOM 689 C C . TYR A 1 87 ? 15.310 -5.974 -12.571 1.00 89.25 87 TYR A C 1
ATOM 691 O O . TYR A 1 87 ? 15.326 -5.524 -11.423 1.00 89.25 87 TYR A O 1
ATOM 699 N N . ILE A 1 88 ? 14.209 -5.967 -13.329 1.00 90.06 88 ILE A N 1
ATOM 700 C CA . ILE A 1 88 ? 12.905 -5.538 -12.810 1.00 90.06 88 ILE A CA 1
ATOM 701 C C . ILE A 1 88 ? 12.408 -6.574 -11.804 1.00 90.06 88 ILE A C 1
ATOM 703 O O . ILE A 1 88 ? 12.512 -7.782 -12.040 1.00 90.06 88 ILE A O 1
ATOM 707 N N . HIS A 1 89 ? 11.875 -6.112 -10.680 1.00 91.31 89 HIS A N 1
ATOM 708 C CA . HIS A 1 89 ? 11.408 -6.992 -9.619 1.00 91.31 89 HIS A CA 1
ATOM 709 C C . HIS A 1 89 ? 10.268 -6.384 -8.805 1.00 91.31 89 HIS A C 1
ATOM 711 O O . HIS A 1 89 ? 10.043 -5.171 -8.804 1.00 91.31 89 HIS A O 1
ATOM 717 N N . TYR A 1 90 ? 9.571 -7.264 -8.094 1.00 90.38 90 TYR A N 1
ATOM 718 C CA . TYR A 1 90 ? 8.619 -6.910 -7.056 1.00 90.38 90 TYR A CA 1
ATOM 719 C C . TYR A 1 90 ? 9.304 -6.892 -5.699 1.00 90.38 90 TYR A C 1
ATOM 721 O O . TYR A 1 90 ? 10.142 -7.749 -5.420 1.00 90.38 90 TYR A O 1
ATOM 729 N N . ASN A 1 91 ? 8.866 -5.973 -4.848 1.00 91.44 91 ASN A N 1
ATOM 730 C CA . ASN A 1 91 ? 9.102 -6.011 -3.413 1.00 91.44 91 ASN A CA 1
ATOM 731 C C . ASN A 1 91 ? 7.757 -5.993 -2.693 1.00 91.44 91 ASN A C 1
ATOM 733 O O . ASN A 1 91 ? 6.942 -5.109 -2.953 1.00 91.44 91 ASN A O 1
ATOM 737 N N . VAL A 1 92 ? 7.525 -6.948 -1.795 1.00 91.81 92 VAL A N 1
ATOM 738 C CA . VAL A 1 92 ? 6.336 -6.985 -0.934 1.00 91.81 92 VAL A CA 1
ATOM 739 C C . VAL A 1 92 ? 6.718 -6.606 0.496 1.00 91.81 92 VAL A C 1
ATOM 741 O O . VAL A 1 92 ? 7.628 -7.159 1.107 1.00 91.81 92 VAL A O 1
ATOM 744 N N . GLU A 1 93 ? 6.020 -5.642 1.067 1.00 91.44 93 GLU A N 1
ATOM 745 C CA . GLU A 1 93 ? 6.306 -5.140 2.405 1.00 91.44 93 GLU A CA 1
ATOM 746 C C . GLU A 1 93 ? 5.016 -5.089 3.215 1.00 91.44 93 GLU A C 1
ATOM 748 O O . GLU A 1 93 ? 3.957 -4.701 2.720 1.00 91.44 93 GLU A O 1
ATOM 753 N N . THR A 1 94 ? 5.105 -5.479 4.481 1.00 87.94 94 THR A N 1
ATOM 754 C CA . THR A 1 94 ? 4.065 -5.211 5.478 1.00 87.94 94 THR A CA 1
ATOM 755 C C . THR A 1 94 ? 4.656 -4.328 6.569 1.00 87.94 94 THR A C 1
ATOM 757 O O . THR A 1 94 ? 5.860 -4.079 6.606 1.00 87.94 94 THR A O 1
ATOM 760 N N . PHE A 1 95 ? 3.820 -3.873 7.498 1.00 78.12 95 PHE A N 1
ATOM 761 C CA . PHE A 1 95 ? 4.279 -3.043 8.612 1.00 78.12 95 PHE A CA 1
ATOM 762 C C . PHE A 1 95 ? 5.297 -3.748 9.528 1.00 78.12 95 PHE A C 1
ATOM 764 O O . PHE A 1 95 ? 6.100 -3.081 10.174 1.00 78.12 95 PHE A O 1
ATOM 771 N N . VAL A 1 96 ? 5.281 -5.087 9.573 1.00 72.44 96 VAL A N 1
ATOM 772 C CA . VAL A 1 96 ? 6.127 -5.902 10.464 1.00 72.44 96 VAL A CA 1
ATOM 773 C C . VAL A 1 96 ? 7.121 -6.802 9.724 1.00 72.44 96 VAL A C 1
ATOM 775 O O . VAL A 1 96 ? 7.983 -7.401 10.362 1.00 72.44 96 VAL A O 1
ATOM 778 N N . SER A 1 97 ? 7.032 -6.908 8.393 1.00 71.25 97 SER A N 1
ATOM 779 C CA . SER A 1 97 ? 7.893 -7.789 7.597 1.00 71.25 97 SER A CA 1
ATOM 780 C C . SER A 1 97 ? 8.396 -7.121 6.315 1.00 71.25 97 SER A C 1
ATOM 782 O O . SER A 1 97 ? 7.607 -6.781 5.430 1.00 71.25 97 SER A O 1
ATOM 784 N N . SER A 1 98 ? 9.719 -7.048 6.177 1.00 61.28 98 SER A N 1
ATOM 785 C CA . SER A 1 98 ? 10.429 -6.678 4.946 1.00 61.28 98 SER A CA 1
ATOM 786 C C . SER A 1 98 ? 11.629 -7.622 4.750 1.00 61.28 98 SER A C 1
ATOM 788 O O . SER A 1 98 ? 12.764 -7.267 5.064 1.00 61.28 98 SER A O 1
ATOM 790 N N . GLY A 1 99 ? 11.365 -8.871 4.351 1.00 54.62 99 GLY A N 1
ATOM 791 C CA . GLY A 1 99 ? 12.383 -9.920 4.172 1.00 54.62 99 GLY A CA 1
ATOM 792 C C . GLY A 1 99 ? 12.609 -10.314 2.706 1.00 54.62 99 GLY A C 1
ATOM 793 O O . GLY A 1 99 ? 11.791 -9.999 1.849 1.00 54.62 99 GLY A O 1
ATOM 794 N N . GLU A 1 100 ? 13.700 -11.037 2.423 1.00 50.31 100 GLU A N 1
ATOM 795 C CA . GLU A 1 100 ? 14.094 -11.476 1.066 1.00 50.31 100 GLU A CA 1
ATOM 796 C C . GLU A 1 100 ? 13.054 -12.367 0.365 1.00 50.31 100 GLU A C 1
ATOM 798 O O . GLU A 1 100 ? 12.956 -12.343 -0.858 1.00 50.31 100 GLU A O 1
ATOM 803 N N . GLU A 1 101 ? 12.220 -13.098 1.114 1.00 54.91 101 GLU A N 1
ATOM 804 C CA . GLU A 1 101 ? 11.129 -13.922 0.557 1.00 54.91 101 GLU A CA 1
ATOM 805 C C . GLU A 1 101 ? 10.048 -13.094 -0.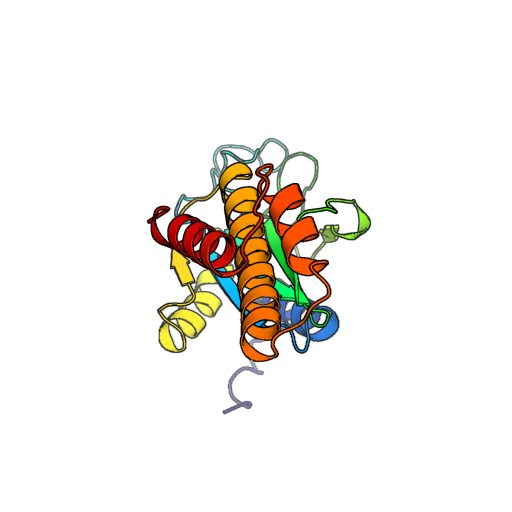161 1.00 54.91 101 GLU A C 1
ATOM 807 O O . GLU A 1 101 ? 9.237 -13.625 -0.919 1.00 54.91 101 GLU A O 1
ATOM 812 N N . ASN A 1 102 ? 10.065 -11.776 0.042 1.00 75.00 102 ASN A N 1
ATOM 813 C CA . ASN A 1 102 ? 9.156 -10.830 -0.581 1.00 75.00 102 ASN A CA 1
ATOM 814 C C . ASN A 1 102 ? 9.728 -10.164 -1.843 1.00 75.00 102 ASN A C 1
ATOM 816 O O . ASN A 1 102 ? 9.098 -9.258 -2.397 1.00 75.00 102 ASN A O 1
ATOM 820 N N . HIS A 1 103 ? 10.917 -10.579 -2.281 1.00 85.19 103 HIS A N 1
ATOM 821 C CA . HIS A 1 103 ? 11.577 -10.091 -3.486 1.00 85.19 103 HIS A CA 1
ATOM 822 C C . HIS A 1 103 ? 11.401 -11.096 -4.622 1.00 85.19 103 HIS A C 1
ATOM 824 O O . HIS A 1 103 ? 11.706 -12.280 -4.476 1.00 85.19 103 HIS A O 1
ATOM 830 N N . ARG A 1 104 ? 10.903 -10.645 -5.777 1.00 88.19 104 ARG A N 1
ATOM 831 C CA . ARG A 1 104 ? 10.722 -11.525 -6.940 1.00 88.19 104 ARG A CA 1
ATOM 832 C C . ARG A 1 104 ? 11.175 -10.856 -8.223 1.00 88.19 104 ARG A C 1
ATOM 834 O O . ARG A 1 104 ? 10.588 -9.867 -8.652 1.00 88.19 104 ARG A O 1
ATOM 841 N N . LYS A 1 105 ? 12.159 -11.466 -8.883 1.00 90.62 105 LYS A N 1
ATOM 842 C CA . LYS A 1 105 ? 12.572 -11.127 -10.249 1.00 90.62 105 LYS A CA 1
ATOM 843 C C . LYS A 1 105 ? 11.436 -11.365 -11.251 1.00 90.62 105 LYS A C 1
ATOM 845 O O . LYS A 1 105 ? 10.779 -12.404 -11.200 1.00 90.62 105 LYS A O 1
ATOM 850 N N . ILE A 1 106 ? 11.295 -10.452 -12.209 1.00 88.94 106 ILE A N 1
ATOM 851 C CA . ILE A 1 106 ? 10.518 -10.665 -13.433 1.00 88.94 106 ILE A CA 1
ATOM 852 C C . ILE A 1 106 ? 11.443 -11.230 -14.513 1.00 88.94 106 ILE A C 1
ATOM 854 O O . ILE A 1 106 ? 12.533 -10.699 -14.745 1.00 88.94 106 ILE A O 1
ATOM 858 N N . ASP A 1 107 ? 11.025 -12.310 -15.172 1.00 84.44 107 ASP A N 1
ATOM 859 C CA . ASP A 1 107 ? 11.795 -12.912 -16.264 1.00 84.44 107 ASP A CA 1
ATOM 860 C C . ASP A 1 107 ? 11.563 -12.162 -17.586 1.00 84.44 107 ASP A C 1
ATOM 862 O O . ASP A 1 107 ? 10.732 -12.527 -18.420 1.00 84.44 107 ASP A O 1
ATOM 866 N N . CYS A 1 108 ? 12.283 -11.053 -17.738 1.00 80.75 108 CYS A N 1
ATOM 867 C CA . CYS A 1 108 ? 12.316 -10.224 -18.935 1.00 80.75 108 CYS A CA 1
ATOM 868 C C . CYS A 1 108 ? 13.751 -9.757 -19.226 1.00 80.75 108 CYS A C 1
ATOM 870 O O . CYS A 1 108 ? 14.627 -9.784 -18.353 1.00 80.75 108 CYS A O 1
ATOM 872 N N . GLU A 1 109 ? 13.998 -9.299 -20.451 1.00 81.62 109 GLU A N 1
ATOM 873 C CA . GLU A 1 109 ? 15.200 -8.529 -20.757 1.00 81.62 109 GLU A CA 1
ATOM 874 C C . GLU A 1 109 ? 15.199 -7.215 -19.960 1.00 81.62 109 GLU A C 1
ATOM 876 O O . GLU A 1 109 ? 14.169 -6.745 -19.469 1.00 81.62 109 GLU A O 1
ATOM 881 N N . ILE A 1 110 ? 16.380 -6.623 -19.790 1.00 74.44 110 ILE A N 1
ATOM 882 C CA . ILE A 1 110 ? 16.530 -5.371 -19.046 1.00 74.44 110 ILE A CA 1
ATOM 883 C C . ILE A 1 110 ? 15.835 -4.250 -19.824 1.00 74.44 110 ILE A C 1
ATOM 885 O O . ILE A 1 110 ? 16.249 -3.898 -20.927 1.00 74.44 110 ILE A O 1
ATOM 889 N N . ILE A 1 111 ? 14.807 -3.660 -19.215 1.00 71.00 111 ILE A N 1
ATOM 890 C CA . ILE A 1 111 ? 14.091 -2.502 -19.748 1.00 71.00 111 ILE A CA 1
ATOM 891 C C . ILE A 1 111 ? 14.307 -1.319 -18.800 1.00 71.00 111 ILE A C 1
ATOM 893 O O . ILE A 1 111 ? 13.843 -1.333 -17.663 1.00 71.00 111 ILE A O 1
ATOM 897 N N . ASP A 1 112 ? 14.962 -0.271 -19.296 1.00 70.12 112 ASP A N 1
ATOM 898 C CA . ASP A 1 112 ? 15.125 1.022 -18.613 1.00 70.12 112 ASP A CA 1
ATOM 899 C C . ASP A 1 112 ? 14.082 2.035 -19.121 1.00 70.12 112 ASP A C 1
ATOM 901 O O . ASP A 1 112 ? 14.399 3.149 -19.541 1.00 70.12 112 ASP A O 1
ATOM 905 N N . ASP A 1 113 ? 12.815 1.622 -19.136 1.00 73.31 113 ASP A N 1
ATOM 906 C CA . ASP A 1 113 ? 11.715 2.422 -19.670 1.00 73.31 113 ASP A CA 1
ATOM 907 C C . ASP A 1 113 ? 10.797 2.913 -18.548 1.00 73.31 113 ASP A C 1
ATOM 909 O O . ASP A 1 113 ? 10.116 2.135 -17.877 1.00 73.31 113 ASP A O 1
ATOM 913 N N . LYS A 1 114 ? 10.755 4.236 -18.372 1.00 68.06 114 LYS A N 1
ATOM 914 C CA . LYS A 1 114 ? 9.887 4.905 -17.396 1.00 68.06 114 LYS A CA 1
ATOM 915 C C . LYS A 1 114 ? 8.393 4.722 -17.699 1.00 68.06 114 LYS A C 1
ATOM 917 O O . LYS A 1 114 ? 7.591 4.799 -16.772 1.00 68.06 114 LYS A O 1
ATOM 922 N N . ASP A 1 115 ? 8.042 4.472 -18.962 1.00 72.62 115 ASP A N 1
ATOM 923 C CA . ASP A 1 115 ? 6.670 4.405 -19.469 1.00 72.62 115 ASP A CA 1
ATOM 924 C C . ASP A 1 115 ? 6.171 2.955 -19.588 1.00 72.62 115 ASP A C 1
ATOM 926 O O . ASP A 1 115 ? 5.138 2.679 -20.200 1.00 72.62 115 ASP A O 1
ATOM 930 N N . ILE A 1 116 ? 6.898 1.997 -19.002 1.00 74.12 116 ILE A N 1
ATOM 931 C CA . ILE A 1 116 ? 6.560 0.570 -19.053 1.00 74.12 116 ILE A CA 1
ATOM 932 C C . ILE A 1 116 ? 5.160 0.256 -18.496 1.00 74.12 116 ILE A C 1
ATOM 934 O O . ILE A 1 116 ? 4.518 -0.683 -18.960 1.00 74.12 116 ILE A O 1
ATOM 938 N N . PHE A 1 117 ? 4.658 1.070 -17.561 1.00 74.44 117 PHE A N 1
ATOM 939 C CA . PHE A 1 117 ? 3.337 0.898 -16.947 1.00 74.44 117 PHE A CA 1
ATOM 940 C C . PHE A 1 117 ? 2.276 1.879 -17.461 1.00 74.44 117 PHE A C 1
ATOM 942 O O . PHE A 1 117 ? 1.111 1.735 -17.097 1.00 74.44 117 PHE A O 1
ATOM 949 N N . THR A 1 118 ? 2.633 2.853 -18.304 1.00 70.56 118 THR A N 1
ATOM 950 C CA . THR A 1 118 ? 1.742 3.966 -18.677 1.00 70.56 118 THR A CA 1
ATOM 951 C C . THR A 1 118 ? 0.432 3.475 -19.288 1.00 70.56 118 THR A C 1
ATOM 953 O O . THR A 1 118 ? -0.632 3.858 -18.818 1.00 70.56 118 THR A O 1
ATOM 956 N N . SER A 1 119 ? 0.483 2.538 -20.240 1.00 66.62 119 SER A N 1
ATOM 957 C CA . SER A 1 119 ? -0.724 2.018 -20.903 1.00 66.62 119 SER A CA 1
ATOM 958 C C . SER A 1 119 ? -1.672 1.269 -19.958 1.00 66.62 119 SER A C 1
ATOM 960 O O . SER A 1 119 ? -2.886 1.314 -20.141 1.00 66.62 119 SER A O 1
ATOM 962 N N . LEU A 1 120 ? -1.139 0.587 -18.938 1.00 68.25 120 LEU A N 1
ATOM 963 C CA . LEU A 1 120 ? -1.962 -0.060 -17.913 1.00 68.25 120 LEU A CA 1
ATOM 964 C C . LEU A 1 120 ? -2.597 0.988 -16.996 1.00 68.25 120 LEU A C 1
ATOM 966 O O . LEU A 1 120 ? -3.781 0.918 -16.676 1.00 68.25 120 LEU A O 1
ATOM 970 N N . LEU A 1 121 ? -1.797 1.960 -16.568 1.00 73.69 121 LEU A N 1
ATOM 971 C CA . LEU A 1 121 ? -2.233 2.989 -15.638 1.00 73.69 121 LEU A CA 1
ATOM 972 C C . LEU A 1 121 ? -3.280 3.910 -16.267 1.00 73.69 121 LEU A C 1
ATOM 974 O O . LEU A 1 121 ? -4.225 4.276 -15.581 1.00 73.69 121 LEU A O 1
ATOM 978 N N . GLU A 1 122 ? -3.187 4.216 -17.562 1.00 70.81 122 GLU A N 1
ATOM 979 C CA . GLU A 1 122 ? -4.215 4.959 -18.305 1.00 70.81 122 GLU A CA 1
ATOM 980 C C . GLU A 1 122 ? -5.585 4.265 -18.257 1.00 70.81 122 GLU A C 1
ATOM 982 O O . GLU A 1 122 ? -6.604 4.926 -18.055 1.00 70.81 122 GLU A O 1
ATOM 987 N N . GLN A 1 123 ? -5.627 2.934 -18.378 1.00 69.00 123 GLN A N 1
ATOM 988 C CA . GLN A 1 123 ? -6.881 2.182 -18.256 1.00 69.00 123 GLN A CA 1
ATOM 989 C C . GLN A 1 123 ? -7.442 2.253 -16.833 1.00 69.00 123 GLN A C 1
ATOM 991 O O . GLN A 1 123 ? -8.616 2.568 -16.650 1.00 69.00 123 GLN A O 1
ATOM 996 N N . VAL A 1 124 ? -6.596 2.044 -15.819 1.00 71.88 124 VAL A N 1
ATOM 997 C CA . VAL A 1 124 ? -7.023 2.109 -14.413 1.00 71.88 124 VAL A CA 1
ATOM 998 C C . VAL A 1 124 ? -7.462 3.527 -14.021 1.00 71.88 124 VAL A C 1
ATOM 1000 O O . VAL A 1 124 ? -8.408 3.675 -13.253 1.00 71.88 124 VAL A O 1
ATOM 1003 N N . VAL A 1 125 ? -6.837 4.577 -14.567 1.00 77.50 125 VAL A N 1
ATOM 1004 C CA . VAL A 1 125 ? -7.253 5.975 -14.349 1.00 77.50 125 VAL A CA 1
ATOM 1005 C C . VAL A 1 125 ? -8.660 6.221 -14.893 1.00 77.50 125 VAL A C 1
ATOM 1007 O O . VAL A 1 125 ? -9.448 6.894 -14.232 1.00 77.50 125 VAL A O 1
ATOM 1010 N N . ASN A 1 126 ? -8.990 5.675 -16.065 1.00 74.88 126 ASN A N 1
ATOM 1011 C CA . ASN A 1 126 ? -10.312 5.859 -16.667 1.00 74.88 126 ASN A CA 1
ATOM 1012 C C . ASN A 1 126 ? -11.425 5.179 -15.859 1.00 74.88 126 ASN A C 1
ATOM 1014 O O . ASN A 1 126 ? -12.530 5.712 -15.772 1.00 74.88 126 ASN A O 1
ATOM 1018 N N . GLU A 1 127 ? -11.144 4.019 -15.266 1.00 75.06 127 GLU A N 1
ATOM 1019 C CA . GLU A 1 127 ? -12.136 3.253 -14.504 1.00 75.06 127 GLU A CA 1
ATOM 1020 C C . GLU A 1 127 ? -12.222 3.693 -13.034 1.00 75.06 127 GLU A C 1
ATOM 1022 O O . GLU A 1 127 ? -13.308 3.745 -12.457 1.00 75.06 127 GLU A O 1
ATOM 1027 N N . CYS A 1 128 ? -11.084 4.051 -12.433 1.00 75.00 128 CYS A N 1
ATOM 1028 C CA . CYS A 1 128 ? -10.934 4.309 -11.002 1.00 75.00 128 CYS A CA 1
ATOM 1029 C C . CYS A 1 128 ? -10.061 5.556 -10.736 1.00 75.00 128 CYS A C 1
ATOM 1031 O O . CYS A 1 128 ? -9.003 5.450 -10.104 1.00 75.00 128 CYS A O 1
ATOM 1033 N N . PRO A 1 129 ? -10.490 6.765 -11.148 1.00 72.12 129 PRO A N 1
ATOM 1034 C CA . PRO A 1 129 ? -9.643 7.965 -11.131 1.00 72.12 129 PRO A CA 1
ATOM 1035 C C . PRO A 1 129 ? -9.159 8.373 -9.731 1.00 72.12 129 PRO A C 1
ATOM 1037 O O . PRO A 1 129 ? -8.093 8.963 -9.595 1.00 72.12 129 PRO A O 1
ATOM 1040 N N . ASN A 1 130 ? -9.905 8.027 -8.677 1.00 80.12 130 ASN A N 1
ATOM 1041 C CA . ASN A 1 130 ? -9.548 8.360 -7.292 1.00 80.12 130 ASN A CA 1
ATOM 1042 C C . ASN A 1 130 ? -8.535 7.389 -6.662 1.00 80.12 130 ASN A C 1
ATOM 1044 O O . ASN A 1 130 ? -8.030 7.652 -5.570 1.00 80.12 130 ASN A O 1
ATOM 1048 N N . LEU A 1 131 ? -8.265 6.257 -7.317 1.00 80.50 131 LEU A N 1
ATOM 1049 C CA . LEU A 1 131 ? -7.433 5.183 -6.776 1.00 80.50 131 LEU A CA 1
ATOM 1050 C C . LEU A 1 131 ? -5.947 5.390 -7.069 1.00 80.50 131 LEU A C 1
ATOM 1052 O O . LEU A 1 131 ? -5.095 4.941 -6.300 1.00 80.50 131 LEU A O 1
ATOM 1056 N N . ILE A 1 132 ? -5.648 6.087 -8.167 1.00 86.00 132 ILE A N 1
ATOM 1057 C CA . ILE A 1 132 ? -4.292 6.395 -8.612 1.00 86.00 132 ILE A CA 1
ATOM 1058 C C . ILE A 1 132 ? -3.911 7.804 -8.173 1.00 86.00 132 ILE A C 1
ATOM 1060 O O . ILE A 1 132 ? -4.624 8.772 -8.424 1.00 86.00 132 ILE A O 1
ATOM 1064 N N . GLN A 1 133 ? -2.733 7.928 -7.569 1.00 88.31 133 GLN A N 1
ATOM 1065 C CA . GLN A 1 133 ? -2.079 9.210 -7.350 1.00 88.31 133 GLN A CA 1
ATOM 1066 C C . GLN A 1 133 ? -0.746 9.252 -8.088 1.00 88.31 133 GLN A C 1
ATOM 1068 O O . GLN A 1 133 ? 0.140 8.427 -7.866 1.00 88.31 133 GLN A O 1
ATOM 1073 N N . TRP A 1 134 ? -0.602 10.266 -8.930 1.00 87.25 134 TRP A N 1
ATOM 1074 C CA . TRP A 1 134 ? 0.629 10.583 -9.640 1.00 87.25 134 TRP A CA 1
ATOM 1075 C C . TRP A 1 134 ? 1.490 11.462 -8.740 1.00 87.25 134 TRP A C 1
ATOM 1077 O O . TRP A 1 134 ? 1.292 12.675 -8.670 1.00 87.25 134 TRP A O 1
ATOM 1087 N N . LYS A 1 135 ? 2.391 10.838 -7.981 1.00 89.38 135 LYS A N 1
ATOM 1088 C CA . LYS A 1 135 ? 3.300 11.536 -7.073 1.00 89.38 135 LYS A CA 1
ATOM 1089 C C . LYS A 1 135 ? 4.518 10.686 -6.754 1.00 89.38 135 LYS A C 1
ATOM 1091 O O . LYS A 1 135 ? 4.427 9.465 -6.624 1.00 89.38 135 LYS A O 1
ATOM 1096 N N . ASP A 1 136 ? 5.640 11.352 -6.535 1.00 88.44 136 ASP A N 1
ATOM 1097 C CA . ASP A 1 136 ? 6.810 10.697 -5.968 1.00 88.44 136 ASP A CA 1
ATOM 1098 C C . ASP A 1 136 ? 6.584 10.426 -4.477 1.00 88.44 136 ASP A C 1
ATOM 1100 O O . ASP A 1 136 ? 5.874 11.160 -3.785 1.00 88.44 136 ASP A O 1
ATOM 1104 N N . SER A 1 137 ? 7.136 9.317 -3.997 1.00 89.56 137 SER A N 1
ATOM 1105 C CA . SER A 1 137 ? 7.058 8.920 -2.592 1.00 89.56 137 SER A CA 1
ATOM 1106 C C . SER A 1 137 ? 8.276 8.095 -2.214 1.00 89.56 137 SER A C 1
ATOM 1108 O O . SER A 1 137 ? 8.777 7.298 -3.014 1.00 89.56 137 SER A O 1
ATOM 1110 N N . PHE A 1 138 ? 8.722 8.249 -0.978 1.00 88.31 138 PHE A N 1
ATOM 1111 C CA . PHE A 1 138 ? 9.907 7.593 -0.438 1.00 88.31 138 PHE A CA 1
ATOM 1112 C C . PHE A 1 138 ? 9.527 6.622 0.684 1.00 88.31 138 PHE A C 1
ATOM 1114 O O . PHE A 1 138 ? 8.363 6.503 1.057 1.00 88.31 138 PHE A O 1
ATOM 1121 N N . ALA A 1 139 ? 10.515 5.914 1.231 1.00 88.12 139 ALA A N 1
ATOM 1122 C CA . ALA A 1 139 ? 10.281 4.871 2.231 1.00 88.12 139 ALA A CA 1
ATOM 1123 C C . ALA A 1 139 ? 9.518 5.367 3.478 1.00 88.12 139 ALA A C 1
ATOM 1125 O O . ALA A 1 139 ? 8.716 4.631 4.047 1.00 88.12 139 ALA A O 1
ATOM 1126 N N . GLU A 1 140 ? 9.726 6.617 3.902 1.00 89.38 140 GLU A N 1
ATOM 1127 C CA . GLU A 1 140 ? 8.991 7.184 5.041 1.00 89.38 140 GLU A CA 1
ATOM 1128 C C . GLU A 1 140 ? 7.510 7.436 4.718 1.00 89.38 140 GLU A C 1
ATOM 1130 O O . GLU A 1 140 ? 6.647 7.214 5.570 1.00 89.38 140 GLU A O 1
ATOM 1135 N N . ASP A 1 141 ? 7.190 7.803 3.473 1.00 91.62 141 ASP A N 1
ATOM 1136 C CA . ASP A 1 141 ? 5.802 7.915 3.016 1.00 91.62 141 ASP A CA 1
ATOM 1137 C C . ASP A 1 141 ? 5.121 6.542 2.993 1.00 91.62 141 ASP A C 1
ATOM 1139 O O . ASP A 1 141 ? 3.958 6.418 3.372 1.00 91.62 141 ASP A O 1
ATOM 1143 N N . ASP A 1 142 ? 5.849 5.500 2.586 1.00 92.00 142 ASP A N 1
ATOM 1144 C CA . ASP A 1 142 ? 5.344 4.127 2.528 1.00 92.00 142 ASP A CA 1
ATOM 1145 C C . ASP A 1 142 ? 4.965 3.615 3.923 1.00 92.00 142 ASP A C 1
ATOM 1147 O O . ASP A 1 142 ? 3.848 3.133 4.133 1.00 92.00 142 ASP A O 1
ATOM 1151 N N . LYS A 1 143 ? 5.856 3.807 4.906 1.00 91.31 143 LYS A N 1
ATOM 1152 C CA . LYS A 1 143 ? 5.592 3.488 6.320 1.00 91.31 143 LYS A CA 1
ATOM 1153 C C . LYS A 1 143 ? 4.379 4.241 6.847 1.00 91.31 143 LYS A C 1
ATOM 1155 O O . LYS A 1 143 ? 3.557 3.667 7.561 1.00 91.31 143 LYS A O 1
ATOM 1160 N N . LYS A 1 144 ? 4.254 5.520 6.487 1.00 92.12 144 LYS A N 1
ATOM 1161 C CA . LYS A 1 144 ? 3.110 6.340 6.877 1.00 92.12 144 LYS A CA 1
ATOM 1162 C C . LYS A 1 144 ? 1.806 5.784 6.301 1.00 92.12 144 LYS A C 1
ATOM 1164 O O . LYS A 1 144 ? 0.849 5.613 7.047 1.00 92.12 144 LYS A O 1
ATOM 1169 N N . VAL A 1 145 ? 1.764 5.452 5.011 1.00 93.25 145 VAL A N 1
ATOM 1170 C CA . VAL A 1 145 ? 0.560 4.888 4.378 1.00 93.25 145 VAL A CA 1
ATOM 1171 C C . VAL A 1 145 ? 0.191 3.539 5.003 1.00 93.25 145 VAL A C 1
ATOM 1173 O O . VAL A 1 145 ? -0.977 3.315 5.313 1.00 93.25 145 VAL A O 1
ATOM 1176 N N . LEU A 1 146 ? 1.168 2.663 5.259 1.00 93.88 146 LEU A N 1
ATOM 1177 C CA . LEU A 1 146 ? 0.927 1.388 5.945 1.00 93.88 146 LEU A CA 1
ATOM 1178 C C . LEU A 1 146 ? 0.409 1.587 7.379 1.00 93.88 146 LEU A C 1
ATOM 1180 O O . LEU A 1 146 ? -0.452 0.825 7.825 1.00 93.88 146 LEU A O 1
ATOM 1184 N N . LYS A 1 147 ? 0.888 2.616 8.089 1.00 93.50 147 LYS A N 1
ATOM 1185 C CA . LYS A 1 147 ? 0.363 3.006 9.405 1.00 93.50 147 LYS A CA 1
ATOM 1186 C C . LYS A 1 147 ? -1.083 3.492 9.315 1.00 93.50 147 LYS A C 1
ATOM 1188 O O . LYS A 1 147 ? -1.912 3.038 10.098 1.00 93.50 147 LYS A O 1
ATOM 1193 N N . ASP A 1 148 ? -1.393 4.358 8.350 1.00 93.75 148 ASP A N 1
ATOM 1194 C CA . ASP A 1 148 ? -2.755 4.853 8.113 1.00 93.75 148 ASP A CA 1
ATOM 1195 C C . ASP A 1 148 ? -3.722 3.670 7.872 1.00 93.75 148 ASP A C 1
ATOM 1197 O O . ASP A 1 148 ? -4.805 3.613 8.452 1.00 93.75 148 ASP A O 1
ATOM 1201 N N . MET A 1 149 ? -3.305 2.669 7.087 1.00 94.94 149 MET A N 1
ATOM 1202 C CA . MET A 1 149 ? -4.094 1.453 6.844 1.00 94.94 149 MET A CA 1
ATOM 1203 C C . MET A 1 149 ? -4.323 0.614 8.111 1.00 94.94 149 MET A C 1
ATOM 1205 O O . MET A 1 149 ? -5.418 0.091 8.296 1.00 94.94 149 MET A O 1
ATOM 1209 N N . HIS A 1 150 ? -3.331 0.489 8.999 1.00 94.50 150 HIS A N 1
ATOM 1210 C CA . HIS A 1 150 ? -3.512 -0.209 10.282 1.00 94.50 150 HIS A CA 1
ATOM 1211 C C . HIS A 1 150 ? -4.492 0.527 11.197 1.00 94.50 150 HIS A C 1
ATOM 1213 O O . HIS A 1 150 ? -5.347 -0.101 11.814 1.00 94.50 150 HIS A O 1
ATOM 1219 N N . ILE A 1 151 ? -4.408 1.859 11.255 1.00 94.81 151 ILE A N 1
ATOM 1220 C CA . ILE A 1 151 ? -5.347 2.675 12.036 1.00 94.81 151 ILE A CA 1
ATOM 1221 C C . ILE A 1 151 ? -6.764 2.506 11.499 1.00 94.81 151 ILE A C 1
ATOM 1223 O O . ILE A 1 151 ? -7.689 2.356 12.288 1.00 94.81 151 ILE A O 1
ATOM 1227 N N . PHE A 1 152 ? -6.940 2.456 10.177 1.00 94.06 152 PHE A N 1
ATOM 1228 C CA . PHE A 1 152 ? -8.242 2.177 9.577 1.00 94.06 152 PHE A CA 1
ATOM 1229 C C . PHE A 1 152 ? -8.838 0.840 10.055 1.00 94.06 152 PHE A C 1
ATOM 1231 O O . PHE A 1 152 ? -10.019 0.794 10.398 1.00 94.06 152 PHE A O 1
ATOM 1238 N N . LEU A 1 153 ? -8.032 -0.226 10.146 1.00 94.25 153 LEU A N 1
ATOM 1239 C CA . LEU A 1 153 ? -8.488 -1.513 10.688 1.00 94.25 153 LEU A CA 1
ATOM 1240 C C . LEU A 1 153 ? -8.868 -1.407 12.167 1.00 94.25 153 LEU A C 1
ATOM 1242 O O . LEU A 1 153 ? -9.937 -1.873 12.550 1.00 94.25 153 LEU A O 1
ATOM 1246 N N . PHE A 1 154 ? -8.048 -0.741 12.986 1.00 95.50 154 PHE A N 1
ATOM 1247 C CA . PHE A 1 154 ? -8.383 -0.519 14.394 1.00 95.50 154 PHE A CA 1
ATOM 1248 C C . PHE A 1 154 ? -9.686 0.255 14.570 1.00 95.50 154 PHE A C 1
ATOM 1250 O O . PHE A 1 154 ? -10.492 -0.108 15.417 1.00 95.50 154 PHE A O 1
ATOM 1257 N N . LEU A 1 155 ? -9.917 1.295 13.767 1.00 95.56 155 LEU A N 1
ATOM 1258 C CA . LEU A 1 155 ? -11.161 2.057 13.823 1.00 95.56 155 LEU A CA 1
ATOM 1259 C C . LEU A 1 155 ? -12.377 1.189 13.499 1.00 95.56 155 LEU A C 1
ATOM 1261 O O . LEU A 1 155 ? -13.415 1.359 14.136 1.00 95.56 155 LEU A O 1
ATOM 1265 N N . ASN A 1 156 ? -12.254 0.257 12.551 1.00 94.25 156 ASN A N 1
ATOM 1266 C CA . ASN A 1 156 ? -13.320 -0.693 12.247 1.00 94.25 156 ASN A CA 1
ATOM 1267 C C . ASN A 1 156 ? -13.622 -1.603 13.449 1.00 94.25 156 ASN A C 1
ATOM 1269 O O . ASN A 1 156 ? -14.774 -1.678 13.869 1.00 94.25 156 ASN A O 1
ATOM 1273 N N . GLU A 1 157 ? -12.598 -2.224 14.040 1.00 95.50 157 GLU A N 1
ATOM 1274 C CA . GLU A 1 157 ? -12.761 -3.099 15.213 1.00 95.50 157 GLU A CA 1
ATOM 1275 C C . GLU A 1 157 ? -13.329 -2.344 16.424 1.00 95.50 157 GLU A C 1
ATOM 1277 O O . GLU A 1 157 ? -14.312 -2.770 17.021 1.00 95.50 157 GLU A O 1
ATOM 1282 N N . LEU A 1 158 ? -12.790 -1.162 16.737 1.00 96.31 158 LEU A N 1
ATOM 1283 C CA . LEU A 1 158 ? -13.281 -0.325 17.835 1.00 96.31 158 LEU A CA 1
ATOM 1284 C C . LEU A 1 158 ? -14.733 0.118 17.626 1.00 96.31 158 LEU A C 1
ATOM 1286 O O . LEU A 1 158 ? -15.506 0.176 18.580 1.00 96.31 158 LEU A O 1
ATOM 1290 N N . SER A 1 159 ? -15.115 0.435 16.387 1.00 95.75 159 SER A N 1
ATOM 1291 C CA . SER A 1 159 ? -16.496 0.817 16.071 1.00 95.75 159 SER A CA 1
ATOM 1292 C C . SER A 1 159 ? -17.460 -0.355 16.254 1.00 95.75 159 SER A C 1
ATOM 1294 O O . SER A 1 159 ? -18.582 -0.154 16.720 1.00 95.75 159 SER A O 1
ATOM 1296 N N . LEU A 1 160 ? -17.030 -1.574 15.912 1.00 95.38 160 LEU A N 1
ATOM 1297 C CA . LEU A 1 160 ? -17.806 -2.790 16.146 1.00 95.38 160 LEU A CA 1
ATOM 1298 C C . LEU A 1 160 ? -17.944 -3.083 17.642 1.00 95.38 160 LEU A C 1
ATOM 1300 O O . LEU A 1 160 ? -19.062 -3.326 18.093 1.00 95.38 160 LEU A O 1
ATOM 1304 N N . ASP A 1 161 ? -16.852 -2.987 18.404 1.00 95.81 161 ASP A N 1
ATOM 1305 C CA . ASP A 1 161 ? -16.867 -3.157 19.860 1.00 95.81 161 ASP A CA 1
ATOM 1306 C C . ASP A 1 161 ? -17.819 -2.160 20.526 1.00 95.81 161 ASP A C 1
ATOM 1308 O O . ASP A 1 161 ? -18.630 -2.542 21.369 1.00 95.81 161 ASP A O 1
ATOM 1312 N N . TYR A 1 162 ? -17.763 -0.891 20.107 1.00 94.81 162 TYR A N 1
ATOM 1313 C CA . TYR A 1 162 ? -18.660 0.155 20.593 1.00 94.81 162 TYR A CA 1
ATOM 1314 C C . TYR A 1 162 ? -20.126 -0.166 20.295 1.00 94.81 162 TYR A C 1
ATOM 1316 O O . TYR A 1 162 ? -20.969 -0.091 21.185 1.00 94.81 162 TYR A O 1
ATOM 1324 N N . TYR A 1 163 ? -20.436 -0.543 19.052 1.00 95.12 163 TYR A N 1
ATOM 1325 C CA . TYR A 1 163 ? -21.807 -0.844 18.637 1.00 95.12 163 TYR A CA 1
ATOM 1326 C C . TYR A 1 163 ? -22.387 -2.075 19.346 1.00 95.12 163 TYR A C 1
ATOM 1328 O O . TYR A 1 163 ? -23.587 -2.137 19.600 1.00 95.12 163 TYR A O 1
ATOM 1336 N N . GLN A 1 164 ? -21.543 -3.062 19.643 1.00 95.06 164 GLN A N 1
ATOM 1337 C CA . GLN A 1 164 ? -21.934 -4.300 20.314 1.00 95.06 164 GLN A CA 1
ATOM 1338 C C . GLN A 1 164 ? -21.866 -4.215 21.843 1.00 95.06 164 GLN A C 1
ATOM 1340 O O . GLN A 1 164 ? -22.154 -5.212 22.499 1.00 95.06 164 GLN A O 1
ATOM 1345 N N . GLU A 1 165 ? -21.483 -3.062 22.400 1.00 91.94 165 GLU A N 1
ATOM 1346 C CA . GLU A 1 165 ? -21.278 -2.865 23.840 1.00 91.94 165 GLU A CA 1
ATOM 1347 C C . GLU A 1 165 ? -20.315 -3.912 24.442 1.00 91.94 165 GLU A C 1
ATOM 1349 O O . GLU A 1 165 ? -20.531 -4.428 25.538 1.00 91.94 165 GLU A O 1
ATOM 1354 N N . GLN A 1 166 ? -19.242 -4.250 23.711 1.00 89.62 166 GLN A N 1
ATOM 1355 C CA . GLN A 1 166 ? -18.256 -5.239 24.157 1.00 89.62 166 GLN A CA 1
ATOM 1356 C C . GLN A 1 166 ? -17.571 -4.783 25.453 1.00 89.62 166 GLN A C 1
ATOM 1358 O O . GLN A 1 166 ? -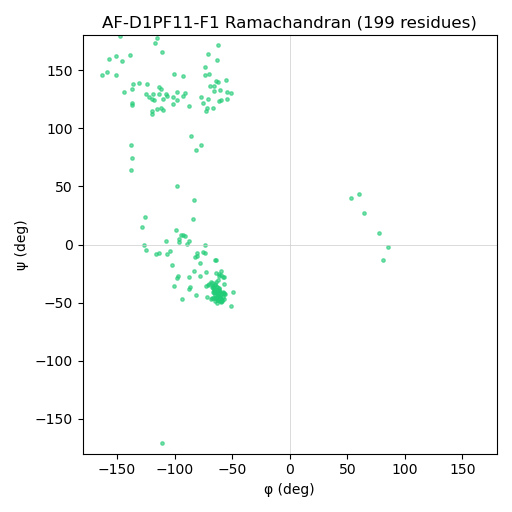16.956 -3.717 25.517 1.00 89.62 166 GLN A O 1
ATOM 1363 N N . GLU A 1 167 ? -17.645 -5.619 26.492 1.00 85.69 167 GLU A N 1
ATOM 1364 C CA . GLU A 1 167 ? -17.008 -5.335 27.785 1.00 85.69 167 GLU A CA 1
ATOM 1365 C C . GLU A 1 167 ? -15.492 -5.597 27.765 1.00 85.69 167 GLU A C 1
ATOM 1367 O O . GLU A 1 167 ? -14.738 -4.966 28.514 1.00 85.69 167 GLU A O 1
ATOM 1372 N N . ASP A 1 168 ? -15.029 -6.509 26.901 1.00 87.69 168 ASP A N 1
ATOM 1373 C CA . ASP A 1 168 ? -13.603 -6.771 26.707 1.00 87.69 168 ASP A CA 1
ATOM 1374 C C . ASP A 1 168 ? -12.952 -5.612 25.939 1.00 87.69 168 ASP A C 1
ATOM 1376 O O . ASP A 1 168 ? -13.221 -5.371 24.766 1.00 87.69 168 ASP A O 1
ATOM 1380 N N . LYS A 1 169 ? -12.038 -4.902 26.605 1.00 90.00 169 LYS A N 1
ATOM 1381 C CA . LYS A 1 169 ? -11.315 -3.750 26.048 1.00 90.00 169 LYS A CA 1
ATOM 1382 C C . LYS A 1 169 ? -10.081 -4.145 25.229 1.00 90.00 169 LYS A C 1
ATOM 1384 O O . LYS A 1 169 ? -9.180 -3.322 25.055 1.00 90.00 169 LYS A O 1
ATOM 1389 N N . LYS A 1 170 ? -10.007 -5.379 24.727 1.00 95.12 170 LYS A N 1
ATOM 1390 C CA . LYS A 1 170 ? -8.866 -5.897 23.961 1.00 95.12 170 LYS A CA 1
ATOM 1391 C C . LYS A 1 170 ? -8.449 -4.988 22.801 1.00 95.12 170 LYS A C 1
ATOM 1393 O O . LYS A 1 170 ? -7.279 -4.617 22.722 1.00 95.12 170 LYS A O 1
ATOM 1398 N N . HIS A 1 171 ? -9.363 -4.604 21.904 1.00 95.75 171 HIS A N 1
ATOM 1399 C CA . HIS A 1 171 ? -8.989 -3.763 20.757 1.00 95.75 171 HIS A CA 1
ATOM 1400 C C . HIS A 1 171 ? -8.590 -2.343 21.180 1.00 95.75 17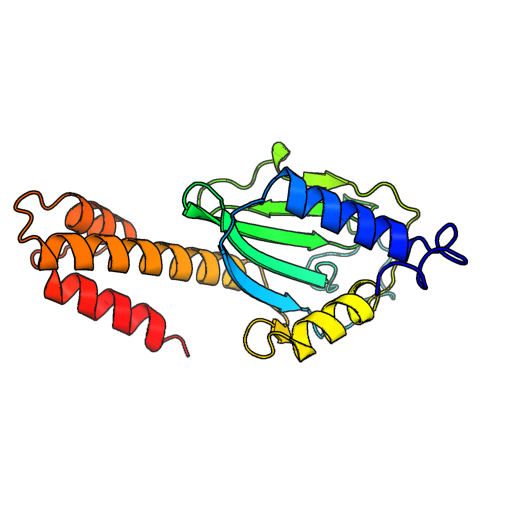1 HIS A C 1
ATOM 1402 O O . HIS A 1 171 ? -7.678 -1.768 20.587 1.00 95.75 171 HIS A O 1
ATOM 1408 N N . LEU A 1 172 ? -9.184 -1.805 22.253 1.00 96.19 172 LEU A N 1
ATOM 1409 C CA . LEU A 1 172 ? -8.786 -0.518 22.835 1.00 96.19 172 LEU A CA 1
ATOM 1410 C C . LEU A 1 172 ? -7.354 -0.552 23.380 1.00 96.19 172 LEU A C 1
ATOM 1412 O O . LEU A 1 172 ? -6.596 0.398 23.179 1.00 96.19 172 LEU A O 1
ATOM 1416 N N . GLN A 1 173 ? -6.971 -1.643 24.047 1.00 96.19 173 GLN A N 1
ATOM 1417 C CA . GLN A 1 173 ? -5.608 -1.839 24.547 1.00 96.19 173 GLN A CA 1
ATOM 1418 C C . GLN A 1 173 ? -4.610 -1.934 23.391 1.00 96.19 173 GLN A C 1
ATOM 1420 O O . GLN A 1 173 ? -3.633 -1.187 23.374 1.00 96.19 173 GLN A O 1
ATOM 1425 N N . LEU A 1 174 ? -4.900 -2.758 22.379 1.00 95.69 174 LEU A N 1
ATOM 1426 C CA . LEU A 1 174 ? -4.042 -2.899 21.198 1.00 95.69 174 LEU A CA 1
ATOM 1427 C C . LEU A 1 174 ? -3.884 -1.576 20.434 1.00 95.69 174 LEU A C 1
ATOM 1429 O O . LEU A 1 174 ? -2.776 -1.217 20.037 1.00 95.69 174 LEU A O 1
ATOM 1433 N N . PHE A 1 175 ? -4.969 -0.817 20.262 1.00 96.44 175 PHE A N 1
ATOM 1434 C CA . PHE A 1 175 ? -4.904 0.505 19.642 1.00 96.44 175 PHE A CA 1
ATOM 1435 C C . PHE A 1 175 ? -4.090 1.496 20.484 1.00 96.44 175 PHE A C 1
ATOM 1437 O O . PHE A 1 175 ? -3.294 2.261 19.939 1.00 96.44 175 PHE A O 1
ATOM 1444 N N . SER A 1 176 ? -4.246 1.463 21.812 1.00 96.00 176 SER A N 1
ATOM 1445 C CA . SER A 1 176 ? -3.479 2.309 22.734 1.00 96.00 176 SER A CA 1
ATOM 1446 C C . SER A 1 176 ? -1.975 2.057 22.619 1.00 96.00 176 SER A C 1
ATOM 1448 O O . SER A 1 176 ? -1.188 2.998 22.496 1.00 96.00 176 SER A O 1
ATOM 1450 N N . GLU A 1 177 ? -1.578 0.783 22.612 1.00 95.75 177 GLU A N 1
ATOM 1451 C CA . GLU A 1 177 ? -0.190 0.362 22.414 1.00 95.75 177 GLU A CA 1
ATOM 1452 C C . GLU A 1 177 ? 0.337 0.819 21.053 1.00 95.75 177 GLU A C 1
ATOM 1454 O O . GLU A 1 177 ? 1.399 1.438 20.975 1.00 95.75 177 GLU A O 1
ATOM 1459 N N . PHE A 1 178 ? -0.435 0.592 19.987 1.00 94.44 178 PHE A N 1
ATOM 1460 C CA . PHE A 1 178 ? -0.058 0.975 18.628 1.00 94.44 178 PHE A CA 1
ATOM 1461 C C . PHE A 1 178 ? 0.137 2.490 18.466 1.00 94.44 178 PHE A C 1
ATOM 1463 O O . PHE A 1 178 ? 1.066 2.946 17.793 1.00 94.44 178 PHE A O 1
ATOM 1470 N N . MET A 1 179 ? -0.731 3.286 19.091 1.00 93.75 179 MET A N 1
ATOM 1471 C CA . MET A 1 179 ? -0.646 4.746 19.067 1.00 93.75 179 MET A CA 1
ATOM 1472 C C . MET A 1 179 ? 0.367 5.305 20.073 1.00 93.75 179 MET A C 1
ATOM 1474 O O . MET A 1 179 ? 0.670 6.497 20.014 1.00 93.75 179 MET A O 1
ATOM 1478 N N . GLY A 1 180 ? 0.896 4.477 20.982 1.00 94.44 180 GLY A N 1
ATOM 1479 C CA . GLY A 1 180 ? 1.777 4.912 22.067 1.00 94.44 180 GLY A CA 1
ATOM 1480 C C . GLY A 1 180 ? 1.089 5.850 23.065 1.00 94.44 180 GLY A C 1
ATOM 1481 O O . GLY A 1 180 ? 1.747 6.700 23.663 1.00 94.44 180 GLY A O 1
ATOM 1482 N N . LYS A 1 181 ? -0.237 5.739 23.215 1.00 94.25 181 LYS A N 1
ATOM 1483 C CA . LYS A 1 181 ? -1.074 6.603 24.059 1.00 94.25 181 LYS A CA 1
ATOM 1484 C C . LYS A 1 181 ? -2.184 5.774 24.694 1.00 94.25 181 LYS A C 1
ATOM 1486 O O . LYS A 1 181 ? -2.877 5.048 23.998 1.00 94.25 181 LYS A O 1
ATOM 1491 N N . THR A 1 182 ? -2.374 5.902 26.003 1.00 95.06 182 THR A N 1
ATOM 1492 C CA . THR A 1 182 ? -3.427 5.174 26.722 1.00 95.06 182 THR A CA 1
ATOM 1493 C C . THR A 1 182 ? -4.792 5.814 26.498 1.00 95.06 182 THR A C 1
ATOM 1495 O O . THR A 1 182 ? -4.971 6.996 26.795 1.00 95.06 182 THR A O 1
ATOM 1498 N N . TYR A 1 183 ? -5.764 5.015 26.059 1.00 94.19 183 TYR A N 1
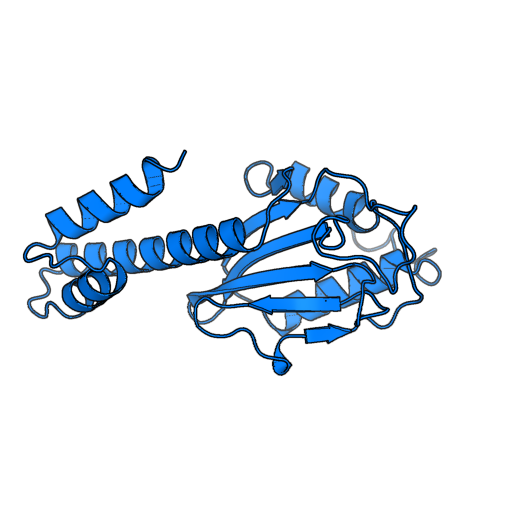ATOM 1499 C CA . TYR A 1 183 ? -7.175 5.393 26.002 1.00 94.19 183 TYR A CA 1
ATOM 1500 C C . TYR A 1 183 ? -7.983 4.548 26.989 1.00 94.19 183 TYR A C 1
ATOM 1502 O O . TYR A 1 183 ? -7.804 3.335 27.087 1.00 94.19 183 TYR A O 1
ATOM 1510 N N . THR A 1 184 ? -8.880 5.187 27.738 1.00 90.31 184 THR A N 1
ATOM 1511 C CA . THR A 1 184 ? -9.786 4.506 28.682 1.00 90.31 184 THR A CA 1
ATOM 1512 C C . THR A 1 184 ? -11.204 4.349 28.141 1.00 90.31 184 THR A C 1
ATOM 1514 O O . THR A 1 184 ? -11.964 3.516 28.647 1.00 90.31 184 THR A O 1
ATOM 1517 N N . ASP A 1 185 ? -11.528 5.131 27.114 1.00 92.12 185 ASP A N 1
ATOM 1518 C CA . ASP A 1 185 ? -12.823 5.221 26.459 1.00 92.12 185 ASP A CA 1
ATOM 1519 C C . ASP A 1 185 ? -12.685 4.953 24.951 1.00 92.12 185 ASP A C 1
ATOM 1521 O O . ASP A 1 185 ? -11.728 5.400 24.312 1.00 92.12 185 ASP A O 1
ATOM 1525 N N . ILE A 1 186 ? -13.624 4.182 24.394 1.00 94.56 186 ILE A N 1
ATOM 1526 C CA . ILE A 1 186 ? -13.592 3.777 22.982 1.00 94.56 186 ILE A CA 1
ATOM 1527 C C . ILE A 1 186 ? -13.935 4.954 22.061 1.00 94.56 186 ILE A C 1
ATOM 1529 O O . ILE A 1 186 ? -13.339 5.072 20.991 1.00 94.56 186 ILE A O 1
ATOM 1533 N N . VAL A 1 187 ? -14.840 5.851 22.465 1.00 94.69 187 VAL A N 1
ATOM 1534 C CA . VAL A 1 187 ? -15.231 7.010 21.649 1.00 94.69 187 VAL A CA 1
ATOM 1535 C C . VAL A 1 187 ? -14.057 7.972 21.500 1.00 94.69 187 VAL A C 1
ATOM 1537 O O . VAL A 1 187 ? -13.798 8.443 20.390 1.00 94.69 187 VAL A O 1
ATOM 1540 N N . ASP A 1 188 ? -13.294 8.202 22.570 1.00 94.62 188 ASP A N 1
ATOM 1541 C CA . ASP A 1 188 ? -12.065 9.003 22.520 1.00 94.62 188 ASP A CA 1
ATOM 1542 C C . ASP A 1 188 ? -11.024 8.398 21.562 1.00 94.62 188 ASP A C 1
ATOM 1544 O O . ASP A 1 188 ? -10.442 9.107 20.738 1.00 94.62 188 ASP A O 1
ATOM 1548 N N . ALA A 1 189 ? -10.814 7.078 21.629 1.00 95.94 189 ALA A N 1
ATOM 1549 C CA . ALA A 1 189 ? -9.882 6.370 20.750 1.00 95.94 189 ALA A CA 1
ATOM 1550 C C . ALA A 1 189 ? -10.300 6.444 19.272 1.00 95.94 189 ALA A C 1
ATOM 15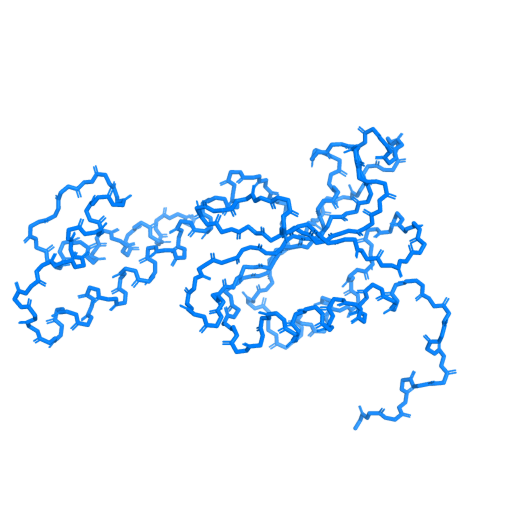52 O O . ALA A 1 189 ? -9.475 6.761 18.411 1.00 95.94 189 ALA A O 1
ATOM 1553 N N . ILE A 1 190 ? -11.585 6.203 18.984 1.00 95.62 190 ILE A N 1
ATOM 1554 C CA . ILE A 1 190 ? -12.156 6.323 17.637 1.00 95.62 190 ILE A CA 1
ATOM 1555 C C . ILE A 1 190 ? -11.972 7.750 17.115 1.00 95.62 190 ILE A C 1
ATOM 1557 O O . ILE A 1 190 ? -11.488 7.950 16.000 1.00 95.62 190 ILE A O 1
ATOM 1561 N N . THR A 1 191 ? -12.317 8.748 17.929 1.00 94.19 191 THR A N 1
ATOM 1562 C CA . THR A 1 191 ? -12.238 10.167 17.564 1.00 94.19 191 THR A CA 1
ATOM 1563 C C . THR A 1 191 ? -10.808 10.574 17.217 1.00 94.19 191 THR A C 1
ATOM 1565 O O . THR A 1 191 ? -10.575 11.156 16.156 1.00 94.19 191 THR A O 1
ATOM 1568 N N . GLU A 1 192 ? -9.833 10.221 18.059 1.00 93.69 192 GLU A N 1
ATOM 1569 C CA . GLU A 1 192 ? -8.425 10.511 17.783 1.00 93.69 192 GLU A CA 1
ATOM 1570 C C . GLU A 1 192 ? -7.940 9.797 16.516 1.00 93.69 192 GLU A C 1
ATOM 1572 O O . GLU A 1 192 ? -7.278 10.410 15.680 1.00 93.69 192 GLU A O 1
ATOM 1577 N N . GLY A 1 193 ? -8.274 8.514 16.336 1.00 94.62 193 GLY A N 1
ATOM 1578 C CA . GLY A 1 193 ? -7.873 7.770 15.143 1.00 94.62 193 GLY A CA 1
ATOM 1579 C C . GLY A 1 193 ? -8.441 8.383 13.859 1.00 94.62 193 GLY A C 1
ATOM 1580 O O . GLY A 1 193 ? -7.716 8.520 12.872 1.00 94.62 193 GLY A O 1
ATOM 1581 N N . TYR A 1 194 ? -9.694 8.849 13.873 1.00 92.50 194 TYR A N 1
ATOM 1582 C CA . TYR A 1 194 ? -10.268 9.597 12.751 1.00 92.50 194 TYR A CA 1
ATOM 1583 C C . TYR A 1 194 ? -9.538 10.919 12.498 1.00 92.50 194 TYR A C 1
ATOM 1585 O O . TYR A 1 194 ? -9.197 11.214 11.349 1.00 92.50 194 TYR A O 1
ATOM 1593 N N . PHE A 1 195 ? -9.256 11.707 13.541 1.00 92.44 195 PHE A N 1
ATOM 1594 C CA . PHE A 1 195 ? -8.494 12.948 13.386 1.00 92.44 195 PHE A CA 1
ATOM 1595 C C . PHE A 1 195 ? -7.077 12.700 12.882 1.00 92.44 195 PHE A C 1
ATOM 1597 O O . PHE A 1 195 ? -6.598 13.464 12.045 1.00 92.44 195 PHE A O 1
ATOM 1604 N N . TYR A 1 196 ? -6.436 11.614 13.311 1.00 92.00 196 TYR A N 1
ATOM 1605 C CA . TYR A 1 196 ? -5.149 11.201 12.777 1.00 92.00 196 TYR A CA 1
ATOM 1606 C C . TYR A 1 196 ? -5.240 10.948 11.270 1.00 92.00 196 TYR A C 1
ATOM 1608 O O . TYR A 1 196 ? -4.423 11.471 10.524 1.00 92.00 196 TYR A O 1
ATOM 1616 N N . LEU A 1 197 ? -6.243 10.204 10.795 1.00 89.94 197 LEU A N 1
ATOM 1617 C CA . LEU A 1 197 ? -6.381 9.905 9.364 1.00 89.94 197 LEU A CA 1
ATOM 1618 C C . LEU A 1 197 ? -6.726 11.142 8.517 1.00 89.94 197 LEU A C 1
ATOM 1620 O O . LEU A 1 197 ? -6.263 11.260 7.382 1.00 89.94 197 LEU A O 1
ATOM 1624 N N . ILE A 1 198 ? -7.539 12.062 9.042 1.00 84.00 198 ILE A N 1
ATOM 1625 C CA . ILE A 1 198 ? -8.039 13.226 8.291 1.00 84.00 198 ILE A CA 1
ATOM 1626 C C . ILE A 1 198 ? -7.072 14.417 8.359 1.00 84.00 198 ILE A C 1
ATOM 1628 O O . ILE A 1 198 ? -6.893 15.109 7.358 1.00 84.00 198 ILE A O 1
ATOM 1632 N N . GLY A 1 199 ? -6.435 14.651 9.509 1.00 66.31 199 GLY A N 1
ATOM 1633 C CA . GLY A 1 199 ? -5.527 15.778 9.763 1.00 66.31 199 GLY A CA 1
ATOM 1634 C C . GLY A 1 199 ? -4.158 15.670 9.086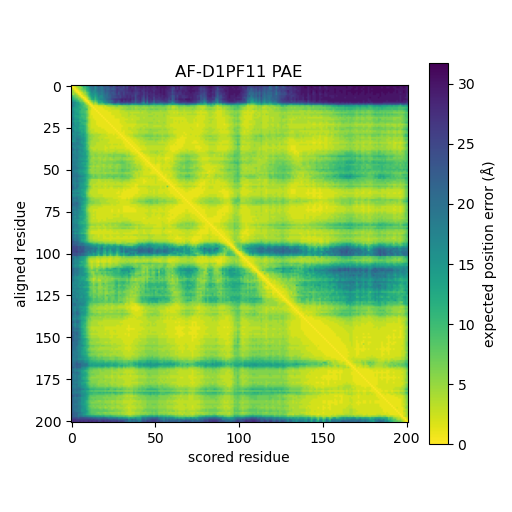 1.00 66.31 199 GLY A C 1
ATOM 1635 O O . GLY A 1 199 ? -3.330 16.560 9.234 1.00 66.31 199 GLY A O 1
ATOM 1636 N N . GLN A 1 200 ? -3.917 14.586 8.346 1.00 58.34 200 GLN A N 1
ATOM 1637 C CA . GLN A 1 200 ? -2.702 14.333 7.563 1.00 58.34 200 GLN A CA 1
ATOM 1638 C C . GLN A 1 200 ? -2.838 14.772 6.087 1.00 58.34 200 GLN A C 1
ATOM 1640 O O . GLN A 1 200 ? -1.983 14.410 5.274 1.00 58.34 200 GLN A O 1
ATOM 1645 N N . LYS A 1 201 ? -3.931 15.458 5.719 1.00 44.59 201 LYS A N 1
ATOM 1646 C CA . LYS A 1 201 ? -4.171 15.979 4.362 1.00 44.59 201 LYS A CA 1
ATOM 1647 C C . LYS A 1 201 ? -3.492 17.316 4.110 1.00 44.59 201 LYS A C 1
ATOM 1649 O O . LYS A 1 201 ? -3.558 18.186 5.003 1.00 44.59 201 LYS A O 1
#

Mean predicted aligned error: 7.26 Å

Foldseek 3Di:
DPPPPPPPQDDDLLSLVVVVVVCVCCVFAPQKAWDAKEAEPDAQQPVDPLQADDVVSVQFGIWTWIQGNVRFTKIKTWGARHHPRRAIWIAIDGLPDGDPVRIGGRPGDHDSDSCSCVVVVVVCCVVPVPRYDYHDDDPVVVNVVNLLSVLVVLLVVLVVCVVVVPPDCVSQVVLCVSVVHHDPDSVVSNVVSVCSNPVVD

Secondary structure (DSSP, 8-state):
--SSSTTSTTS-HHHHHHHHHHHHHHHHSTTPEEEEEEE--SPP-TTS-GGG--GGGT-EEEEEEEE-TTS-EEEEEEE-SBTTB-S-EEEEEESS---GGGEEE--S-----TTTTHHHHHHHHHH-TTTEEE----HHHHHHHHHHHHHHHHHHHHHHHHHTT----HHHHHHHHHHTS--S-HHHHHHHHHHHHHTT-